Protein AF-0000000086682970 (afdb_homodimer)

Foldseek 3Di:
DPLLADEDEFEAAAQVLQQCQCVVQPVWAWDDDDPPAWTWIDDVRYIYIYGHCNYPQQDADPVGHGDAGADDDEEEDEDADVVVSVVVCVVVVWAWPDDWDADPQFIKTWTARPRHHIYMYTYGPPD/DPLLADEDEFEAAAQVLQQCQCVVQPVWAWDDDDPPAWTWIDDVRYIYIYGHCNYPQQDADPVGHGDAGADDDEEEDEDADPVVSVVVCVVVVWAWPDDWDADPQFIKTWTARPRHHIYMYTYGPPD

Sequence (254 aa):
MTDNTVHVRYLVDDVQAAIDFYTTHLGFTTNTAFPPAFADVLRGNLRLLLSGPTSSAGRPMPDGRAPHPGGWNRIHLLVDDIDAEVTRLRDKGVVFRSDVVTGPGGRQIVLDDPAGNPVELFQPAGAMTDNTVHVRYLVDDVQAAIDFYTTHLGFTTNTAFPPAFADVLRGNLRLLLSGPTSSAGRPMPDGRAPHPGGWNRIHLLVDDIDAEVTRLRDKGVVFRSDVVTGPGGRQIVLDDPAGNPVELFQPAGA

Nearest PDB structures (foldseek):
  3r4q-assembly2_D  TM=7.681E-01  e=3.459E-10  Agrobacterium fabrum str. C58
  3r4q-assembly3_E-2  TM=8.028E-01  e=2.246E-09  Agrobacterium fabrum str. C58
  5umw-assembly2_B  TM=7.566E-01  e=1.215E-07  Streptomyces sp. CB03234
  7wsz-assembly1_A  TM=6.696E-01  e=4.248E-06  Homo sapiens
  1bh5-assembly1_B  TM=6.679E-01  e=4.248E-06  Homo sapiens

Secondary structure (DSSP, 8-state):
----PEEEEEE-S-HHHHHHHHHHHS--EEEEEETTTEEEEEETTEEEEEE-TTSGGGSPPTTS----S--S-EEEEE-S-HHHHHHHHHHTT--BSS--EEETTEEEEEEE-TTS-EEEEEEETT-/-----EEEEEE-S-HHHHHHHHHHHS--EEEEEETTTEEEEEETTEEEEEE-TTSGGGSPPTTS----S--S-EEEEE-S-HHHHHHHHHHTT--BSS--EEETTEEEEEEE-TTS-EEEEEEETT-

Structure (mmCIF, N/CA/C/O backbone):
data_AF-0000000086682970-model_v1
#
loop_
_entity.id
_entity.type
_entity.pdbx_description
1 polymer Glyoxalase
#
loop_
_atom_site.group_PDB
_atom_site.id
_atom_site.type_symbol
_atom_site.label_atom_id
_atom_site.label_alt_id
_atom_site.label_comp_id
_atom_site.label_asym_id
_atom_site.label_entity_id
_atom_site.label_seq_id
_atom_site.pdbx_PDB_ins_code
_atom_site.Cartn_x
_atom_site.Cartn_y
_atom_site.Cartn_z
_atom_site.occupancy
_atom_site.B_iso_or_equiv
_atom_site.auth_seq_id
_atom_site.auth_comp_id
_atom_site.auth_asym_id
_atom_site.auth_atom_id
_atom_site.pdbx_PDB_model_num
ATOM 1 N N . MET A 1 1 ? 11.148 -17.438 14.039 1 36.12 1 MET A N 1
ATOM 2 C CA . MET A 1 1 ? 10.953 -16.062 14.508 1 36.12 1 MET A CA 1
ATOM 3 C C . MET A 1 1 ? 9.852 -15.367 13.719 1 36.12 1 MET A C 1
ATOM 5 O O . MET A 1 1 ? 9.945 -15.25 12.492 1 36.12 1 MET A O 1
ATOM 9 N N . THR A 1 2 ? 8.602 -15.484 14.086 1 48.62 2 THR A N 1
ATOM 10 C CA . THR A 1 2 ? 7.422 -15.234 13.266 1 48.62 2 THR A CA 1
ATOM 11 C C . THR A 1 2 ? 7.43 -13.812 12.719 1 48.62 2 THR A C 1
ATOM 13 O O . THR A 1 2 ? 7.367 -12.844 13.484 1 48.62 2 THR A O 1
ATOM 16 N N . ASP A 1 3 ? 8.227 -13.516 11.812 1 63.28 3 ASP A N 1
ATOM 17 C CA . ASP A 1 3 ? 8.398 -12.211 11.188 1 63.28 3 ASP A CA 1
ATOM 18 C C . ASP A 1 3 ? 7.051 -11.516 10.984 1 63.28 3 ASP A C 1
ATOM 20 O O . ASP A 1 3 ? 6.223 -11.977 10.195 1 63.28 3 ASP A O 1
ATOM 24 N N . ASN A 1 4 ? 6.719 -10.648 11.969 1 85.5 4 ASN A N 1
ATOM 25 C CA . ASN A 1 4 ? 5.5 -9.875 12.156 1 85.5 4 ASN A CA 1
ATOM 26 C C . ASN A 1 4 ? 5.508 -8.602 11.312 1 85.5 4 ASN A C 1
ATOM 28 O O . ASN A 1 4 ? 4.629 -7.75 11.461 1 85.5 4 ASN A O 1
ATOM 32 N N . THR A 1 5 ? 6.484 -8.57 10.461 1 94.5 5 THR A N 1
ATOM 33 C CA . THR A 1 5 ? 6.652 -7.324 9.711 1 94.5 5 THR A CA 1
ATOM 34 C C . THR A 1 5 ? 5.793 -7.336 8.453 1 94.5 5 THR A C 1
ATOM 36 O O . THR A 1 5 ? 5.676 -8.367 7.781 1 94.5 5 THR A O 1
ATOM 39 N N . VAL A 1 6 ? 5.152 -6.234 8.195 1 97.62 6 VAL A N 1
ATOM 40 C CA . VAL A 1 6 ? 4.402 -6.039 6.961 1 97.62 6 VAL A CA 1
ATOM 41 C C . VAL A 1 6 ? 5.211 -5.172 6 1 97.62 6 VAL A C 1
ATOM 43 O O . VAL A 1 6 ? 5.672 -4.09 6.367 1 97.62 6 VAL A O 1
ATOM 46 N N . HIS A 1 7 ? 5.391 -5.652 4.781 1 97.69 7 HIS A N 1
ATOM 47 C CA . HIS A 1 7 ? 6.141 -4.918 3.77 1 97.69 7 HIS A CA 1
ATOM 48 C C . HIS A 1 7 ? 5.207 -4.273 2.75 1 97.69 7 HIS A C 1
ATOM 50 O O . HIS A 1 7 ? 4.254 -4.906 2.291 1 97.69 7 HIS A O 1
ATOM 56 N N . VAL A 1 8 ? 5.441 -3.043 2.482 1 98.81 8 VAL A N 1
ATOM 57 C CA . VAL A 1 8 ? 4.781 -2.309 1.409 1 98.81 8 VAL A CA 1
ATOM 58 C C . VAL A 1 8 ? 5.828 -1.63 0.527 1 98.81 8 VAL A C 1
ATOM 60 O O . VAL A 1 8 ? 6.758 -1 1.031 1 98.81 8 VAL A O 1
ATOM 63 N N . ARG A 1 9 ? 5.707 -1.779 -0.75 1 98.5 9 ARG A N 1
ATOM 64 C CA . ARG A 1 9 ? 6.652 -1.138 -1.658 1 98.5 9 ARG A CA 1
ATOM 65 C C . ARG A 1 9 ? 6.031 0.093 -2.312 1 98.5 9 ARG A C 1
ATOM 67 O O . ARG A 1 9 ? 4.941 0.018 -2.881 1 98.5 9 ARG A O 1
ATOM 74 N N . TYR A 1 10 ? 6.66 1.214 -2.172 1 98.88 10 TYR A N 1
ATOM 75 C CA . TYR A 1 10 ? 6.391 2.441 -2.912 1 98.88 10 TYR A CA 1
ATOM 76 C C . TYR A 1 10 ? 7.473 2.701 -3.951 1 98.88 10 TYR A C 1
ATOM 78 O O . TYR A 1 10 ? 8.664 2.693 -3.631 1 98.88 10 TYR A O 1
ATOM 86 N N . LEU A 1 11 ? 7.051 2.877 -5.199 1 98.56 11 LEU A N 1
ATOM 87 C CA . LEU A 1 11 ? 7.969 3.438 -6.184 1 98.56 11 LEU A CA 1
ATOM 88 C C . LEU A 1 11 ? 8.219 4.918 -5.914 1 98.56 11 LEU A C 1
ATOM 90 O O . LEU A 1 11 ? 7.285 5.66 -5.59 1 98.56 11 LEU A O 1
ATOM 94 N N . VAL A 1 12 ? 9.438 5.289 -6.023 1 98.75 12 VAL A N 1
ATOM 95 C CA . VAL A 1 12 ? 9.773 6.691 -5.793 1 98.75 12 VAL A CA 1
ATOM 96 C C . VAL A 1 12 ? 10.703 7.184 -6.895 1 98.75 12 VAL A C 1
ATOM 98 O O . VAL A 1 12 ? 11.383 6.383 -7.547 1 98.75 12 VAL A O 1
ATOM 101 N N . ASP A 1 13 ? 10.773 8.531 -7.098 1 98.44 13 ASP A N 1
ATOM 102 C CA . ASP A 1 13 ? 11.648 9.133 -8.102 1 98.44 13 ASP A CA 1
ATOM 103 C C . ASP A 1 13 ? 13.07 9.305 -7.559 1 98.44 13 ASP A C 1
ATOM 105 O O . ASP A 1 13 ? 14.039 9.156 -8.297 1 98.44 13 ASP A O 1
ATOM 109 N N . ASP A 1 14 ? 13.156 9.695 -6.32 1 98.69 14 ASP A N 1
ATOM 110 C CA . ASP A 1 14 ? 14.391 9.992 -5.609 1 98.69 14 ASP A CA 1
ATOM 111 C C . ASP A 1 14 ? 14.398 9.359 -4.223 1 98.69 14 ASP A C 1
ATOM 113 O O . ASP A 1 14 ? 13.719 9.836 -3.312 1 98.69 14 ASP A O 1
ATOM 117 N N . VAL A 1 15 ? 15.242 8.312 -4.035 1 98.75 15 VAL A N 1
ATOM 118 C CA . VAL A 1 15 ? 15.219 7.484 -2.834 1 98.75 15 VAL A CA 1
ATOM 119 C C . VAL A 1 15 ? 15.633 8.32 -1.624 1 98.75 15 VAL A C 1
ATOM 121 O O . VAL A 1 15 ? 15.008 8.242 -0.563 1 98.75 15 VAL A O 1
ATOM 124 N N . GLN A 1 16 ? 16.641 9.125 -1.827 1 98.88 16 GLN A N 1
ATOM 125 C CA . GLN A 1 16 ? 17.078 9.93 -0.696 1 98.88 16 GLN A CA 1
ATOM 126 C C . GLN A 1 16 ? 16 10.93 -0.275 1 98.88 16 GLN A C 1
ATOM 128 O O . GLN A 1 16 ? 15.773 11.141 0.918 1 98.88 16 GLN A O 1
ATOM 133 N N . ALA A 1 17 ? 15.352 11.578 -1.23 1 98.81 17 ALA A N 1
ATOM 134 C CA . ALA A 1 17 ? 14.258 12.5 -0.912 1 98.81 17 ALA A CA 1
ATOM 135 C C . ALA A 1 17 ? 13.148 11.781 -0.144 1 98.81 17 ALA A C 1
ATOM 137 O O . ALA A 1 17 ? 12.555 12.352 0.771 1 98.81 17 ALA A O 1
ATOM 138 N N . ALA A 1 18 ? 12.898 10.555 -0.525 1 98.88 18 ALA A N 1
ATOM 139 C CA . ALA A 1 18 ? 11.883 9.773 0.168 1 98.88 18 ALA A CA 1
ATOM 140 C C . ALA A 1 18 ? 12.312 9.453 1.598 1 98.88 18 ALA A C 1
ATOM 142 O O . ALA A 1 18 ? 11.531 9.625 2.537 1 98.88 18 ALA A O 1
ATOM 143 N N . ILE A 1 19 ? 13.531 8.984 1.739 1 98.94 19 ILE A N 1
ATOM 144 C CA . ILE A 1 19 ? 14.047 8.719 3.076 1 98.94 19 ILE A CA 1
ATOM 145 C C . ILE A 1 19 ? 13.852 9.953 3.961 1 98.94 19 ILE A C 1
ATOM 147 O O . ILE A 1 19 ? 13.289 9.852 5.055 1 98.94 19 ILE A O 1
ATOM 151 N N . ASP A 1 20 ? 14.281 11.086 3.475 1 98.88 20 ASP A N 1
ATOM 152 C CA . ASP A 1 20 ? 14.211 12.328 4.238 1 98.88 20 ASP A CA 1
ATOM 153 C C . ASP A 1 20 ? 12.766 12.664 4.613 1 98.88 20 ASP A C 1
ATOM 155 O O . ASP A 1 20 ? 12.492 13.039 5.754 1 98.88 20 ASP A O 1
ATOM 159 N N . PHE A 1 21 ? 11.898 12.516 3.723 1 98.88 21 PHE A N 1
ATOM 160 C CA . PHE A 1 21 ? 10.492 12.844 3.941 1 98.88 21 PHE A CA 1
ATOM 161 C C . PHE A 1 21 ? 9.898 11.977 5.047 1 98.88 21 PHE A C 1
ATOM 163 O O . PHE A 1 21 ? 9.32 12.492 6.004 1 98.88 21 PHE A O 1
ATOM 170 N N . TYR A 1 22 ? 10.055 10.695 4.953 1 98.88 22 TYR A N 1
ATOM 171 C CA . TYR A 1 22 ? 9.391 9.766 5.863 1 98.88 22 TYR A CA 1
ATOM 172 C C . TYR A 1 22 ? 10.008 9.836 7.258 1 98.88 22 TYR A C 1
ATOM 174 O O . TYR A 1 22 ? 9.312 9.688 8.258 1 98.88 22 TYR A O 1
ATOM 182 N N . THR A 1 23 ? 11.328 10.062 7.309 1 98.81 23 THR A N 1
ATOM 183 C CA . THR A 1 23 ? 11.984 10.078 8.609 1 98.81 23 THR A CA 1
ATOM 184 C C . THR A 1 23 ? 11.805 11.438 9.289 1 98.81 23 THR A C 1
ATOM 186 O O . THR A 1 23 ? 11.734 11.516 10.516 1 98.81 23 THR A O 1
ATOM 189 N N . THR A 1 24 ? 11.688 12.492 8.516 1 98.62 24 THR A N 1
ATOM 190 C CA . THR A 1 24 ? 11.539 13.82 9.094 1 98.62 24 THR A CA 1
ATOM 191 C C . THR A 1 24 ? 10.086 14.086 9.492 1 98.62 24 THR A C 1
ATOM 193 O O . THR A 1 24 ? 9.82 14.688 10.539 1 98.62 24 THR A O 1
ATOM 196 N N . HIS A 1 25 ? 9.164 13.617 8.68 1 98.56 25 HIS A N 1
ATOM 197 C CA . HIS A 1 25 ? 7.816 14.156 8.82 1 98.56 25 HIS A CA 1
ATOM 198 C C . HIS A 1 25 ? 6.855 13.109 9.375 1 98.56 25 HIS A C 1
ATOM 200 O O . HIS A 1 25 ? 5.809 13.445 9.93 1 98.56 25 HIS A O 1
ATOM 206 N N . LEU A 1 26 ? 7.211 11.812 9.195 1 98.44 26 LEU A N 1
ATOM 207 C CA . LEU A 1 26 ? 6.133 10.844 9.406 1 98.44 26 LEU A CA 1
ATOM 208 C C . LEU A 1 26 ? 6.543 9.789 10.43 1 98.44 26 LEU A C 1
ATOM 210 O O . LEU A 1 26 ? 5.898 8.742 10.539 1 98.44 26 LEU A O 1
ATOM 214 N N . GLY A 1 27 ? 7.645 9.953 11.102 1 97.81 27 GLY A N 1
ATOM 215 C CA . GLY A 1 27 ? 7.996 9.141 12.266 1 97.81 27 GLY A CA 1
ATOM 216 C C . GLY A 1 27 ? 8.656 7.832 11.891 1 97.81 27 GLY A C 1
ATOM 217 O O . GLY A 1 27 ? 8.727 6.91 12.711 1 97.81 27 GLY A O 1
ATOM 218 N N . PHE A 1 28 ? 9.062 7.727 10.68 1 98.56 28 PHE A N 1
ATOM 219 C CA . PHE A 1 28 ? 9.789 6.527 10.273 1 98.56 28 PHE A CA 1
ATOM 220 C C . PHE A 1 28 ? 11.258 6.629 10.672 1 98.56 28 PHE A C 1
ATOM 222 O O . PHE A 1 28 ? 11.773 7.727 10.906 1 98.56 28 PHE A O 1
ATOM 229 N N . THR A 1 29 ? 11.891 5.441 10.758 1 98.75 29 THR A N 1
ATOM 230 C CA . THR A 1 29 ? 13.336 5.348 10.906 1 98.75 29 THR A CA 1
ATOM 231 C C . THR A 1 29 ? 13.953 4.562 9.75 1 98.75 29 THR A C 1
ATOM 233 O O . THR A 1 29 ? 13.344 3.615 9.242 1 98.75 29 THR A O 1
ATOM 236 N N . THR A 1 30 ? 15.172 4.965 9.359 1 98.75 30 THR A N 1
ATOM 237 C CA . THR A 1 30 ? 15.836 4.254 8.273 1 98.75 30 THR A CA 1
ATOM 238 C C . THR A 1 30 ? 16.297 2.875 8.742 1 98.75 30 THR A C 1
ATOM 240 O O . THR A 1 30 ? 16.891 2.744 9.812 1 98.75 30 THR A O 1
ATOM 243 N N . ASN A 1 31 ? 16.016 1.849 8.008 1 98.44 31 ASN A N 1
ATOM 244 C CA . ASN A 1 31 ? 16.531 0.505 8.258 1 98.44 31 ASN A CA 1
ATOM 245 C C . ASN A 1 31 ? 17.75 0.196 7.387 1 98.44 31 ASN A C 1
ATOM 247 O O . ASN A 1 31 ? 18.828 -0.065 7.906 1 98.44 31 ASN A O 1
ATOM 251 N N . THR A 1 32 ? 17.641 0.246 6.027 1 97.44 32 THR A N 1
ATOM 252 C CA . THR A 1 32 ? 18.734 0.169 5.07 1 97.44 32 THR A CA 1
ATOM 253 C C . THR A 1 32 ? 18.609 1.254 4.008 1 97.44 32 THR A C 1
ATOM 255 O O . THR A 1 32 ? 17.5 1.712 3.713 1 97.44 32 THR A O 1
ATOM 258 N N . ALA A 1 33 ? 19.766 1.671 3.463 1 98.19 33 ALA A N 1
ATOM 259 C CA . ALA A 1 33 ? 19.766 2.68 2.406 1 98.19 33 ALA A CA 1
ATOM 260 C C . ALA A 1 33 ? 20.812 2.369 1.351 1 98.19 33 ALA A C 1
ATOM 262 O O . ALA A 1 33 ? 22 2.246 1.669 1 98.19 33 ALA A O 1
ATOM 263 N N . PHE A 1 34 ? 20.344 2.211 0.171 1 96.12 34 PHE A N 1
ATOM 264 C CA . PHE A 1 34 ? 21.203 1.989 -0.987 1 96.12 34 PHE A CA 1
ATOM 265 C C . PHE A 1 34 ? 20.797 2.891 -2.145 1 96.12 34 PHE A C 1
ATOM 267 O O . PHE A 1 34 ? 20.484 2.408 -3.238 1 96.12 34 PHE A O 1
ATOM 274 N N . PRO A 1 35 ? 20.812 4.191 -1.962 1 96.06 35 PRO A N 1
ATOM 275 C CA . PRO A 1 35 ? 20.484 5.074 -3.084 1 96.06 35 PRO A CA 1
ATOM 276 C C . PRO A 1 35 ? 21.469 4.945 -4.242 1 96.06 35 PRO A C 1
ATOM 278 O O . PRO A 1 35 ? 22.656 4.656 -4.023 1 96.06 35 PRO A O 1
ATOM 281 N N . PRO A 1 36 ? 21.062 5.191 -5.438 1 96.94 36 PRO A N 1
ATOM 282 C CA . PRO A 1 36 ? 19.719 5.68 -5.742 1 96.94 36 PRO A CA 1
ATOM 283 C C . PRO A 1 36 ? 18.703 4.555 -5.91 1 96.94 36 PRO A C 1
ATOM 285 O O . PRO A 1 36 ? 17.531 4.809 -6.199 1 96.94 36 PRO A O 1
ATOM 288 N N . ALA A 1 37 ? 19.078 3.352 -5.668 1 95.94 37 ALA A N 1
ATOM 289 C CA . ALA A 1 37 ? 18.266 2.227 -6.102 1 95.94 37 ALA A CA 1
ATOM 290 C C . ALA A 1 37 ? 17.172 1.916 -5.078 1 95.94 37 ALA A C 1
ATOM 292 O O . ALA A 1 37 ? 16.031 1.641 -5.445 1 95.94 37 ALA A O 1
ATOM 293 N N . PHE A 1 38 ? 17.578 1.989 -3.838 1 97 38 PHE A N 1
ATOM 294 C CA . PHE A 1 38 ? 16.641 1.382 -2.895 1 97 38 PHE A CA 1
ATOM 295 C C . PHE A 1 38 ? 16.938 1.851 -1.473 1 97 38 PHE A C 1
ATOM 297 O O . PHE A 1 38 ? 18.094 2.08 -1.111 1 97 38 PHE A O 1
ATOM 304 N N . ALA A 1 39 ? 15.93 1.932 -0.622 1 98.5 39 ALA A N 1
ATOM 305 C CA . ALA A 1 39 ? 16 2.006 0.835 1 98.5 39 ALA A CA 1
ATOM 306 C C . ALA A 1 39 ? 14.734 1.429 1.473 1 98.5 39 ALA A C 1
ATOM 308 O O . ALA A 1 39 ? 13.742 1.177 0.785 1 98.5 39 ALA A O 1
ATOM 309 N N . ASP A 1 40 ? 14.82 1.146 2.732 1 98.38 40 ASP A N 1
ATOM 310 C CA . ASP A 1 40 ? 13.594 0.867 3.467 1 98.38 40 ASP A CA 1
ATOM 311 C C . ASP A 1 40 ? 13.594 1.562 4.824 1 98.38 40 ASP A C 1
ATOM 313 O O . ASP A 1 40 ? 14.656 1.781 5.414 1 98.38 40 ASP A O 1
ATOM 317 N N . VAL A 1 41 ? 12.406 1.945 5.211 1 98.81 41 VAL A N 1
ATOM 318 C CA . VAL A 1 41 ? 12.195 2.641 6.477 1 98.81 41 VAL A CA 1
ATOM 319 C C . VAL A 1 41 ? 11.141 1.911 7.301 1 98.81 41 VAL A C 1
ATOM 321 O O . VAL A 1 41 ? 10.305 1.191 6.75 1 98.81 41 VAL A O 1
ATOM 324 N N . LEU A 1 42 ? 11.219 2.131 8.586 1 98.19 42 LEU A N 1
ATOM 325 C CA . LEU A 1 42 ? 10.367 1.374 9.508 1 98.19 42 LEU A CA 1
ATOM 326 C C . LEU A 1 42 ? 9.523 2.309 10.359 1 98.19 42 LEU A C 1
ATOM 328 O O . LEU A 1 42 ? 9.992 3.361 10.797 1 98.19 42 LEU A O 1
ATOM 332 N N . ARG A 1 43 ? 8.32 1.989 10.617 1 97.44 43 ARG A N 1
ATOM 333 C CA . ARG A 1 43 ? 7.41 2.564 11.609 1 97.44 43 ARG A CA 1
ATOM 334 C C . ARG A 1 43 ? 6.496 1.495 12.195 1 97.44 43 ARG A C 1
ATOM 336 O O . ARG A 1 43 ? 5.547 1.052 11.547 1 97.44 43 ARG A O 1
ATOM 343 N N . GLY A 1 44 ? 6.777 1.088 13.508 1 95.06 44 GLY A N 1
ATOM 344 C CA . GLY A 1 44 ? 6.113 -0.088 14.047 1 95.06 44 GLY A CA 1
ATOM 345 C C . GLY A 1 44 ? 6.383 -1.346 13.242 1 95.06 44 GLY A C 1
ATOM 346 O O . GLY A 1 44 ? 7.535 -1.677 12.961 1 95.06 44 GLY A O 1
ATOM 347 N N . ASN A 1 45 ? 5.32 -2.051 12.867 1 96.75 45 ASN A N 1
ATOM 348 C CA . ASN A 1 45 ? 5.457 -3.287 12.102 1 96.75 45 ASN A CA 1
ATOM 349 C C . ASN A 1 45 ? 5.492 -3.018 10.602 1 96.75 45 ASN A C 1
ATOM 351 O O . ASN A 1 45 ? 5.594 -3.947 9.805 1 96.75 45 ASN A O 1
ATOM 355 N N . LEU A 1 46 ? 5.375 -1.795 10.211 1 97.75 46 LEU A N 1
ATOM 356 C CA . LEU A 1 46 ? 5.41 -1.452 8.789 1 97.75 46 LEU A CA 1
ATOM 357 C C . LEU A 1 46 ? 6.844 -1.236 8.32 1 97.75 46 LEU A C 1
ATOM 359 O O . LEU A 1 46 ? 7.555 -0.375 8.844 1 97.75 46 LEU A O 1
ATOM 363 N N . ARG A 1 47 ? 7.266 -2.014 7.398 1 98.31 47 ARG A N 1
ATOM 364 C CA . ARG A 1 47 ? 8.469 -1.784 6.609 1 98.31 47 ARG A CA 1
ATOM 365 C C . ARG A 1 47 ? 8.125 -1.264 5.219 1 98.31 47 ARG A C 1
ATOM 367 O O . ARG A 1 47 ? 7.609 -2.008 4.383 1 98.31 47 ARG A O 1
ATOM 374 N N . LEU A 1 48 ? 8.391 -0.008 5.047 1 98.81 48 LEU A N 1
ATOM 375 C CA . LEU A 1 48 ? 8.125 0.625 3.758 1 98.81 48 LEU A CA 1
ATOM 376 C C . LEU A 1 48 ? 9.352 0.54 2.854 1 98.81 48 LEU A C 1
ATOM 378 O O . LEU A 1 48 ? 10.414 1.081 3.18 1 98.81 48 LEU A O 1
ATOM 382 N N . LEU A 1 49 ? 9.203 -0.184 1.785 1 98.38 49 LEU A N 1
ATOM 383 C CA . LEU A 1 49 ? 10.258 -0.336 0.789 1 98.38 49 LEU A CA 1
ATOM 384 C C . LEU A 1 49 ? 10.211 0.797 -0.229 1 98.38 49 LEU A C 1
ATOM 386 O O . LEU A 1 49 ? 9.227 0.947 -0.954 1 98.38 49 LEU A O 1
ATOM 390 N N . LEU A 1 50 ? 11.203 1.59 -0.233 1 98.75 50 LEU A N 1
ATOM 391 C CA . LEU A 1 50 ? 11.344 2.721 -1.144 1 98.75 50 LEU A CA 1
ATOM 392 C C . LEU A 1 50 ? 12.195 2.348 -2.35 1 98.75 50 LEU A C 1
ATOM 394 O O . LEU A 1 50 ? 13.422 2.273 -2.248 1 98.75 50 LEU A O 1
ATOM 398 N N . SER A 1 51 ? 11.547 2.168 -3.475 1 97.56 51 SER A N 1
ATOM 399 C CA . SER A 1 51 ? 12.227 1.642 -4.656 1 97.56 51 SER A CA 1
ATOM 400 C C . SER A 1 51 ? 12.398 2.721 -5.719 1 97.56 51 SER A C 1
ATOM 402 O O . SER A 1 51 ? 11.414 3.26 -6.23 1 97.56 51 SER A O 1
ATOM 404 N N . GLY A 1 52 ? 13.586 2.977 -6.035 1 97.56 52 GLY A N 1
ATOM 405 C CA . GLY A 1 52 ? 13.891 3.932 -7.09 1 97.56 52 GLY A CA 1
ATOM 406 C C . GLY A 1 52 ? 13.844 3.32 -8.477 1 97.56 52 GLY A C 1
ATOM 407 O O . GLY A 1 52 ? 13.578 2.127 -8.633 1 97.56 52 GLY A O 1
ATOM 408 N N . PRO A 1 53 ? 14.086 4.211 -9.508 1 95.56 53 PRO A N 1
ATOM 409 C CA . PRO A 1 53 ? 13.953 3.748 -10.891 1 95.56 53 PRO A CA 1
ATOM 410 C C . PRO A 1 53 ? 14.961 2.654 -11.242 1 95.56 53 PRO A C 1
ATOM 412 O O . PRO A 1 53 ? 14.75 1.899 -12.195 1 95.56 53 PRO A O 1
ATOM 415 N N . THR A 1 54 ? 16.078 2.562 -10.516 1 92.75 54 THR A N 1
ATOM 416 C CA . THR A 1 54 ? 17.109 1.595 -10.867 1 92.75 54 THR A CA 1
ATOM 417 C C . THR A 1 54 ? 16.984 0.334 -10.016 1 92.75 54 THR A C 1
ATOM 419 O O . THR A 1 54 ? 17.844 -0.549 -10.07 1 92.75 54 THR A O 1
ATOM 422 N N . SER A 1 55 ? 15.969 0.27 -9.227 1 93.06 55 SER A N 1
ATOM 423 C CA . SER A 1 55 ? 15.703 -0.941 -8.453 1 93.06 55 SER A CA 1
ATOM 424 C C . SER A 1 55 ? 15.086 -2.025 -9.328 1 93.06 55 SER A C 1
ATOM 426 O O . SER A 1 55 ? 14.656 -1.756 -10.461 1 93.06 55 SER A O 1
ATOM 428 N N . SER A 1 56 ? 15.039 -3.223 -8.781 1 90.12 56 SER A N 1
ATOM 429 C CA . SER A 1 56 ? 14.383 -4.32 -9.484 1 90.12 56 SER A CA 1
ATOM 430 C C . SER A 1 56 ? 12.898 -4.035 -9.695 1 90.12 56 SER A C 1
ATOM 432 O O . SER A 1 56 ? 12.328 -4.395 -10.727 1 90.12 56 SER A O 1
ATOM 434 N N . ALA A 1 57 ? 12.258 -3.326 -8.82 1 92.25 57 ALA A N 1
ATOM 435 C CA . ALA A 1 57 ? 10.828 -3.023 -8.906 1 92.25 57 ALA A CA 1
ATOM 436 C C . ALA A 1 57 ? 10.562 -1.913 -9.914 1 92.25 57 ALA A C 1
ATOM 438 O O . ALA A 1 57 ? 9.422 -1.712 -10.336 1 92.25 57 ALA A O 1
ATOM 439 N N . GLY A 1 58 ? 11.57 -1.183 -10.227 1 92 58 GLY A N 1
ATOM 440 C CA . GLY A 1 58 ? 11.43 -0.066 -11.148 1 92 58 GLY A CA 1
ATOM 441 C C . GLY A 1 58 ? 11.695 -0.448 -12.594 1 92 58 GLY A C 1
ATOM 442 O O . GLY A 1 58 ? 11.578 0.387 -13.492 1 92 58 GLY A O 1
ATOM 443 N N . ARG A 1 59 ? 12.023 -1.69 -12.766 1 88.69 59 ARG A N 1
ATOM 444 C CA . ARG A 1 59 ? 12.336 -2.145 -14.117 1 88.69 59 ARG A CA 1
ATOM 445 C C . ARG A 1 59 ? 11.094 -2.156 -14.992 1 88.69 59 ARG A C 1
ATOM 447 O O . ARG A 1 59 ? 10.016 -2.568 -14.547 1 88.69 59 ARG A O 1
ATOM 454 N N . PRO A 1 60 ? 11.289 -1.704 -16.234 1 91.31 60 PRO A N 1
ATOM 455 C CA . PRO A 1 60 ? 10.141 -1.737 -17.141 1 91.31 60 PRO A CA 1
ATOM 456 C C . PRO A 1 60 ? 9.617 -3.152 -17.391 1 91.31 60 PRO A C 1
ATOM 458 O O . PRO A 1 60 ? 10.398 -4.109 -17.391 1 91.31 60 PRO A O 1
ATOM 461 N N . MET A 1 61 ? 8.359 -3.207 -17.625 1 89.69 61 MET A N 1
ATOM 462 C CA . MET A 1 61 ? 7.73 -4.48 -17.984 1 89.69 61 MET A CA 1
ATOM 463 C C . MET A 1 61 ? 8.078 -4.883 -19.406 1 89.69 61 MET A C 1
ATOM 465 O O . MET A 1 61 ? 8.461 -4.039 -20.219 1 89.69 61 MET A O 1
ATOM 469 N N . PRO A 1 62 ? 7.938 -6.223 -19.672 1 86.56 62 PRO A N 1
ATOM 470 C CA . PRO A 1 62 ? 8.219 -6.691 -21.031 1 86.56 62 PRO A CA 1
ATOM 471 C C . PRO A 1 62 ? 7.355 -5.996 -22.078 1 86.56 62 PRO A C 1
ATOM 473 O O . PRO A 1 62 ? 7.785 -5.836 -23.219 1 86.56 62 PRO A O 1
ATOM 476 N N . ASP A 1 63 ? 6.242 -5.543 -21.703 1 89.81 63 ASP A N 1
ATOM 477 C CA . ASP A 1 63 ? 5.324 -4.938 -22.656 1 89.81 63 ASP A CA 1
ATOM 478 C C . ASP A 1 63 ? 5.586 -3.439 -22.797 1 89.81 63 ASP A C 1
ATOM 480 O O . ASP A 1 63 ? 4.832 -2.73 -23.469 1 89.81 63 ASP A O 1
ATOM 484 N N . GLY A 1 64 ? 6.531 -2.936 -22.156 1 91.12 64 GLY A N 1
ATOM 485 C CA . GLY A 1 64 ? 6.949 -1.552 -22.328 1 91.12 64 GLY A CA 1
ATOM 486 C C . GLY A 1 64 ? 6.449 -0.646 -21.219 1 91.12 64 GLY A C 1
ATOM 487 O O . GLY A 1 64 ? 6.922 0.484 -21.062 1 91.12 64 GLY A O 1
ATOM 488 N N . ARG A 1 65 ? 5.492 -1.114 -20.422 1 92.69 65 ARG A N 1
ATOM 489 C CA . ARG A 1 65 ? 5.039 -0.307 -19.297 1 92.69 65 ARG A CA 1
ATOM 490 C C . ARG A 1 65 ? 6.145 -0.161 -18.25 1 92.69 65 ARG A C 1
ATOM 492 O O . ARG A 1 65 ? 6.895 -1.105 -18 1 92.69 65 ARG A O 1
ATOM 499 N N . ALA A 1 66 ? 6.211 1.104 -17.734 1 94 66 ALA A N 1
ATOM 500 C CA . ALA A 1 66 ? 7.219 1.352 -16.703 1 94 66 ALA A CA 1
ATOM 501 C C . ALA A 1 66 ? 6.566 1.686 -15.367 1 94 66 ALA A C 1
ATOM 503 O O . ALA A 1 66 ? 5.715 2.572 -15.289 1 94 66 ALA A O 1
ATOM 504 N N . PRO A 1 67 ? 6.977 0.967 -14.383 1 96.62 67 PRO A N 1
ATOM 505 C CA . PRO A 1 67 ? 6.484 1.336 -13.055 1 96.62 67 PRO A CA 1
ATOM 506 C C . PRO A 1 67 ? 6.746 2.801 -12.719 1 96.62 67 PRO A C 1
ATOM 508 O O . PRO A 1 67 ? 7.766 3.359 -13.125 1 96.62 67 PRO A O 1
ATOM 511 N N . HIS A 1 68 ? 5.809 3.389 -12.078 1 97.81 68 HIS A N 1
ATOM 512 C CA . HIS A 1 68 ? 5.938 4.781 -11.656 1 97.81 68 HIS A CA 1
ATOM 513 C C . HIS A 1 68 ? 5.203 5.035 -10.344 1 97.81 68 HIS A C 1
ATOM 515 O O . HIS A 1 68 ? 4.285 4.297 -9.992 1 97.81 68 HIS A O 1
ATOM 521 N N . PRO A 1 69 ? 5.645 6.09 -9.617 1 98.56 69 PRO A N 1
ATOM 522 C CA . PRO A 1 69 ? 5 6.383 -8.336 1 98.56 69 PRO A CA 1
ATOM 523 C C . PRO A 1 69 ? 3.602 6.969 -8.5 1 98.56 69 PRO A C 1
ATOM 525 O O . PRO A 1 69 ? 3.156 7.207 -9.625 1 98.56 69 PRO A O 1
ATOM 528 N N . GLY A 1 70 ? 2.916 7.156 -7.352 1 98.19 70 GLY A N 1
ATOM 529 C CA . GLY A 1 70 ? 1.608 7.793 -7.312 1 98.19 70 GLY A CA 1
ATOM 530 C C . GLY A 1 70 ? 0.473 6.805 -7.117 1 98.19 70 GLY A C 1
ATOM 531 O O . GLY A 1 70 ? 0.625 5.805 -6.41 1 98.19 70 GLY A O 1
ATOM 532 N N . GLY A 1 71 ? -0.758 7.246 -7.66 1 97.88 71 GLY A N 1
ATOM 533 C CA . GLY A 1 71 ? -1.956 6.43 -7.535 1 97.88 71 GLY A CA 1
ATOM 534 C C . GLY A 1 71 ? -2.795 6.785 -6.324 1 97.88 71 GLY A C 1
ATOM 535 O O . GLY A 1 71 ? -2.713 7.902 -5.809 1 97.88 71 GLY A O 1
ATOM 536 N N . TRP A 1 72 ? -3.672 5.832 -5.926 1 98.06 72 TRP A N 1
ATOM 537 C CA . TRP A 1 72 ? -4.652 6.145 -4.891 1 98.06 72 TRP A CA 1
ATOM 538 C C . TRP A 1 72 ? -4.566 5.148 -3.738 1 98.06 72 TRP A C 1
ATOM 540 O O . TRP A 1 72 ? -5.062 5.414 -2.643 1 98.06 72 TRP A O 1
ATOM 550 N N . ASN A 1 73 ? -3.996 3.902 -3.975 1 98.75 73 ASN A N 1
ATOM 551 C CA . ASN A 1 73 ? -3.746 2.971 -2.881 1 98.75 73 ASN A CA 1
ATOM 552 C C . ASN A 1 73 ? -2.705 3.514 -1.907 1 98.75 73 ASN A C 1
ATOM 554 O O . ASN A 1 73 ? -1.761 4.191 -2.314 1 98.75 73 ASN A O 1
ATOM 558 N N . ARG A 1 74 ? -2.871 3.146 -0.592 1 98.75 74 ARG A N 1
ATOM 559 C CA . ARG A 1 74 ? -2.031 3.918 0.319 1 98.75 74 ARG A CA 1
ATOM 560 C C . ARG A 1 74 ? -1.825 3.176 1.635 1 98.75 74 ARG A C 1
ATOM 562 O O . ARG A 1 74 ? -2.645 2.336 2.016 1 98.75 74 ARG A O 1
ATOM 569 N N . ILE A 1 75 ? -0.726 3.508 2.27 1 98.62 75 ILE A N 1
ATOM 570 C CA . ILE A 1 75 ? -0.533 3.115 3.66 1 98.62 75 ILE A CA 1
ATOM 571 C C . ILE A 1 75 ? -1.332 4.043 4.574 1 98.62 75 ILE A C 1
ATOM 573 O O . ILE A 1 75 ? -1.625 5.184 4.207 1 98.62 75 ILE A O 1
ATOM 577 N N . HIS A 1 76 ? -1.699 3.477 5.668 1 96.69 76 HIS A N 1
ATOM 578 C CA . HIS A 1 76 ? -2.492 4.152 6.688 1 96.69 76 HIS A CA 1
ATOM 579 C C . HIS A 1 76 ? -1.691 4.336 7.973 1 96.69 76 HIS A C 1
ATOM 581 O O . HIS A 1 76 ? -1.199 3.363 8.547 1 96.69 76 HIS A O 1
ATOM 587 N N . LEU A 1 77 ? -1.554 5.602 8.383 1 97.25 77 LEU A N 1
ATOM 588 C CA . LEU A 1 77 ? -0.854 5.898 9.633 1 97.25 77 LEU A CA 1
ATOM 589 C C . LEU A 1 77 ? -1.818 6.438 10.68 1 97.25 77 LEU A C 1
ATOM 591 O O . LEU A 1 77 ? -2.424 7.492 10.492 1 97.25 77 LEU A O 1
ATOM 595 N N . LEU A 1 78 ? -1.884 5.781 11.766 1 95.5 78 LEU A N 1
ATOM 596 C CA . LEU A 1 78 ? -2.74 6.219 12.867 1 95.5 78 LEU A CA 1
ATOM 597 C C . LEU A 1 78 ? -2.1 7.379 13.617 1 95.5 78 LEU A C 1
ATOM 599 O O . LEU A 1 78 ? -0.896 7.367 13.883 1 95.5 78 LEU A O 1
ATOM 603 N N . VAL A 1 79 ? -2.918 8.344 13.875 1 95.94 79 VAL A N 1
ATOM 604 C CA . VAL A 1 79 ? -2.457 9.477 14.664 1 95.94 79 VAL A CA 1
ATOM 605 C C . VAL A 1 79 ? -3.434 9.75 15.805 1 95.94 79 VAL A C 1
ATOM 607 O O . VAL A 1 79 ? -4.621 9.438 15.703 1 95.94 79 VAL A O 1
ATOM 610 N N . ASP A 1 80 ? -2.936 10.344 16.875 1 94.88 80 ASP A N 1
ATOM 611 C CA . ASP A 1 80 ? -3.764 10.633 18.047 1 94.88 80 ASP A CA 1
ATOM 612 C C . ASP A 1 80 ? -4.574 11.906 17.844 1 94.88 80 ASP A C 1
ATOM 614 O O . ASP A 1 80 ? -5.695 12.023 18.344 1 94.88 80 ASP A O 1
ATOM 618 N N . ASP A 1 81 ? -4.012 12.852 17.203 1 96.69 81 ASP A N 1
ATOM 619 C CA . ASP A 1 81 ? -4.605 14.156 16.953 1 96.69 81 ASP A CA 1
ATOM 620 C C . ASP A 1 81 ? -4.359 14.602 15.508 1 96.69 81 ASP A C 1
ATOM 622 O O . ASP A 1 81 ? -3.328 15.195 15.203 1 96.69 81 ASP A O 1
ATOM 626 N N . ILE A 1 82 ? -5.379 14.367 14.688 1 97.56 82 ILE A N 1
ATOM 627 C CA . ILE A 1 82 ? -5.203 14.555 13.25 1 97.56 82 ILE A CA 1
ATOM 628 C C . ILE A 1 82 ? -5.078 16.047 12.938 1 97.56 82 ILE A C 1
ATOM 630 O O . ILE A 1 82 ? -4.312 16.438 12.055 1 97.56 82 ILE A O 1
ATOM 634 N N . ASP A 1 83 ? -5.773 16.891 13.688 1 97.38 83 ASP A N 1
ATOM 635 C CA . ASP A 1 83 ? -5.688 18.328 13.438 1 97.38 83 ASP A CA 1
ATOM 636 C C . ASP A 1 83 ? -4.285 18.859 13.734 1 97.38 83 ASP A C 1
ATOM 638 O O . ASP A 1 83 ? -3.734 19.641 12.969 1 97.38 83 ASP A O 1
ATOM 642 N N . ALA A 1 84 ? -3.73 18.406 14.805 1 98.19 84 ALA A N 1
ATOM 643 C CA . ALA A 1 84 ? -2.379 18.828 15.164 1 98.19 84 ALA A CA 1
ATOM 644 C C . ALA A 1 84 ? -1.362 18.359 14.125 1 98.19 84 ALA A C 1
ATOM 646 O O . ALA A 1 84 ? -0.468 19.125 13.742 1 98.19 84 ALA A O 1
ATOM 647 N N . GLU A 1 85 ? -1.531 17.125 13.664 1 98.06 85 GLU A N 1
ATOM 648 C CA . GLU A 1 85 ? -0.586 16.594 12.695 1 98.06 85 GLU A CA 1
ATOM 649 C C . GLU A 1 85 ? -0.71 17.297 11.352 1 98.06 85 GLU A C 1
ATOM 651 O O . GLU A 1 85 ? 0.296 17.594 10.703 1 98.06 85 GLU A O 1
ATOM 656 N N . VAL A 1 86 ? -1.931 17.562 10.922 1 98.19 86 VAL A N 1
ATOM 657 C CA . VAL A 1 86 ? -2.164 18.266 9.656 1 98.19 86 VAL A CA 1
ATOM 658 C C . VAL A 1 86 ? -1.545 19.656 9.719 1 98.19 86 VAL A C 1
ATOM 660 O O . VAL A 1 86 ? -0.854 20.078 8.781 1 98.19 86 VAL A O 1
ATOM 663 N N . THR A 1 87 ? -1.781 20.344 10.836 1 98.25 87 THR A N 1
ATOM 664 C CA . THR A 1 87 ? -1.213 21.672 11 1 98.25 87 THR A CA 1
ATOM 665 C C . THR A 1 87 ? 0.311 21.625 10.93 1 98.25 87 THR A C 1
ATOM 667 O O . THR A 1 87 ? 0.928 22.391 10.195 1 98.25 87 THR A O 1
ATOM 670 N N . ARG A 1 88 ? 0.901 20.719 11.625 1 98.25 88 ARG A N 1
ATOM 671 C CA . ARG A 1 88 ? 2.352 20.578 11.656 1 98.25 88 ARG A CA 1
ATOM 672 C C . ARG A 1 88 ? 2.9 20.328 10.25 1 98.25 88 ARG A C 1
ATOM 674 O O . ARG A 1 88 ? 3.869 20.969 9.836 1 98.25 88 ARG A O 1
ATOM 681 N N . LEU A 1 89 ? 2.287 19.422 9.547 1 98.5 89 LEU A N 1
ATOM 682 C CA . LEU A 1 89 ? 2.775 19.016 8.242 1 98.5 89 LEU A CA 1
ATOM 683 C C . LEU A 1 89 ? 2.555 20.109 7.207 1 98.5 89 LEU A C 1
ATOM 685 O O . LEU A 1 89 ? 3.395 20.312 6.328 1 98.5 89 LEU A O 1
ATOM 689 N N . ARG A 1 90 ? 1.44 20.781 7.297 1 97.5 90 ARG A N 1
ATOM 690 C CA . ARG A 1 90 ? 1.213 21.922 6.402 1 97.5 90 ARG A CA 1
ATOM 691 C C . ARG A 1 90 ? 2.27 23 6.609 1 97.5 90 ARG A C 1
ATOM 693 O O . ARG A 1 90 ? 2.77 23.578 5.645 1 97.5 90 ARG A O 1
ATOM 700 N N . ASP A 1 91 ? 2.605 23.234 7.84 1 98 91 ASP A N 1
ATOM 701 C CA . ASP A 1 91 ? 3.615 24.234 8.18 1 98 91 ASP A CA 1
ATOM 702 C C . ASP A 1 91 ? 4.973 23.859 7.582 1 98 91 ASP A C 1
ATOM 704 O O . ASP A 1 91 ? 5.82 24.734 7.367 1 98 91 ASP A O 1
ATOM 708 N N . LYS A 1 92 ? 5.133 22.609 7.387 1 97.88 92 LYS A N 1
ATOM 709 C CA . LYS A 1 92 ? 6.395 22.109 6.84 1 97.88 92 LYS A CA 1
ATOM 710 C C . LYS A 1 92 ? 6.328 22 5.32 1 97.88 92 LYS A C 1
ATOM 712 O O . LYS A 1 92 ? 7.262 21.5 4.688 1 97.88 92 LYS A O 1
ATOM 717 N N . GLY A 1 93 ? 5.184 22.328 4.758 1 97.06 93 GLY A N 1
ATOM 718 C CA . GLY A 1 93 ? 5.066 22.375 3.309 1 97.06 93 GLY A CA 1
ATOM 719 C C . GLY A 1 93 ? 4.59 21.078 2.697 1 97.06 93 GLY A C 1
ATOM 720 O O . GLY A 1 93 ? 4.664 20.891 1.482 1 97.06 93 GLY A O 1
ATOM 721 N N . VAL A 1 94 ? 4.102 20.203 3.506 1 97.62 94 VAL A N 1
ATOM 722 C CA . VAL A 1 94 ? 3.576 18.938 2.988 1 97.62 94 VAL A CA 1
ATOM 723 C C . VAL A 1 94 ? 2.264 19.188 2.252 1 97.62 94 VAL A C 1
ATOM 725 O O . VAL A 1 94 ? 1.418 19.953 2.721 1 97.62 94 VAL A O 1
ATOM 728 N N . VAL A 1 95 ? 2.125 18.516 1.099 1 95 95 VAL A N 1
ATOM 729 C CA . VAL A 1 95 ? 0.968 18.703 0.228 1 95 95 VAL A CA 1
ATOM 730 C C . VAL A 1 95 ? -0.119 17.688 0.592 1 95 95 VAL A C 1
ATOM 732 O O . VAL A 1 95 ? 0.15 16.484 0.701 1 95 95 VAL A O 1
ATOM 735 N N . PHE A 1 96 ? -1.342 18.203 0.785 1 96.81 96 PHE A N 1
ATOM 736 C CA . PHE A 1 96 ? -2.502 17.359 1.037 1 96.81 96 PHE A CA 1
ATOM 737 C C . PHE A 1 96 ? -3.436 17.344 -0.169 1 96.81 96 PHE A C 1
ATOM 739 O O . PHE A 1 96 ? -3.605 18.359 -0.839 1 96.81 96 PHE A O 1
ATOM 746 N N . ARG A 1 97 ? -4.078 16.203 -0.401 1 94.5 97 ARG A N 1
ATOM 747 C CA . ARG A 1 97 ? -4.953 16.078 -1.56 1 94.5 97 ARG A CA 1
ATOM 748 C C . ARG A 1 97 ? -6.309 16.719 -1.301 1 94.5 97 ARG A C 1
ATOM 750 O O . ARG A 1 97 ? -7 17.125 -2.24 1 94.5 97 ARG A O 1
ATOM 757 N N . SER A 1 98 ? -6.727 16.734 -0.076 1 90.25 98 SER A N 1
ATOM 758 C CA . SER A 1 98 ? -8.008 17.312 0.305 1 90.25 98 SER A CA 1
ATOM 759 C C . SER A 1 98 ? -8 17.75 1.764 1 90.25 98 SER A C 1
ATOM 761 O O . SER A 1 98 ? -6.945 17.828 2.389 1 90.25 98 SER A O 1
ATOM 763 N N . ASP A 1 99 ? -9.195 18.109 2.176 1 91.75 99 ASP A N 1
ATOM 764 C CA . ASP A 1 99 ? -9.367 18.406 3.594 1 91.75 99 ASP A CA 1
ATOM 765 C C . ASP A 1 99 ? -9.688 17.156 4.391 1 91.75 99 ASP A C 1
ATOM 767 O O . ASP A 1 99 ? -9.828 16.062 3.82 1 91.75 99 ASP A O 1
ATOM 771 N N . VAL A 1 100 ? -9.602 17.328 5.703 1 94.25 100 VAL A N 1
ATOM 772 C CA . VAL A 1 100 ? -9.938 16.203 6.574 1 94.25 100 VAL A CA 1
ATOM 773 C C . VAL A 1 100 ? -11.367 15.75 6.301 1 94.25 100 VAL A C 1
ATOM 775 O O . VAL A 1 100 ? -12.281 16.578 6.184 1 94.25 100 VAL A O 1
ATOM 778 N N . VAL A 1 101 ? -11.5 14.5 6.102 1 90.94 101 VAL A N 1
ATOM 779 C CA . VAL A 1 101 ? -12.812 13.883 5.922 1 90.94 101 VAL A CA 1
ATOM 780 C C . VAL A 1 101 ? -13.211 13.133 7.195 1 90.94 101 VAL A C 1
ATOM 782 O O . VAL A 1 101 ? -12.391 12.438 7.793 1 90.94 101 VAL A O 1
ATOM 785 N N . THR A 1 102 ? -14.445 13.305 7.57 1 88.81 102 THR A N 1
ATOM 786 C CA . THR A 1 102 ? -14.953 12.648 8.766 1 88.81 102 THR A CA 1
ATOM 787 C C . THR A 1 102 ? -15.992 11.594 8.398 1 88.81 102 THR A C 1
ATOM 789 O O . THR A 1 102 ? -16.859 11.828 7.543 1 88.81 102 THR A O 1
ATOM 792 N N . GLY A 1 103 ? -15.781 10.406 8.914 1 81.5 103 GLY A N 1
ATOM 793 C CA . GLY A 1 103 ? -16.766 9.336 8.805 1 81.5 103 GLY A CA 1
ATOM 794 C C . GLY A 1 103 ? -17.016 8.633 10.117 1 81.5 103 GLY A C 1
ATOM 795 O O . GLY A 1 103 ? -16.438 8.984 11.148 1 81.5 103 GLY A O 1
ATOM 796 N N . PRO A 1 104 ? -17.922 7.656 10.055 1 80.5 104 PRO A N 1
ATOM 797 C CA . PRO A 1 104 ? -18.312 6.969 11.289 1 80.5 104 PRO A CA 1
ATOM 798 C C . PRO A 1 104 ? -17.125 6.293 11.984 1 80.5 104 PRO A C 1
ATOM 800 O O . PRO A 1 104 ? -17.094 6.191 13.211 1 80.5 104 PRO A O 1
ATOM 803 N N . GLY A 1 105 ? -16.172 5.945 11.25 1 86.81 105 GLY A N 1
ATOM 804 C CA . GLY A 1 105 ? -15.062 5.207 11.828 1 86.81 105 GLY A CA 1
ATOM 805 C C . GLY A 1 105 ? -13.945 6.105 12.32 1 86.81 105 GLY A C 1
ATOM 806 O O . GLY A 1 105 ? -13.047 5.656 13.031 1 86.81 105 GLY A O 1
ATOM 807 N N . GLY A 1 106 ? -14.016 7.395 11.914 1 93.19 106 GLY A N 1
ATOM 808 C CA . GLY A 1 106 ? -12.961 8.32 12.289 1 93.19 106 GLY A CA 1
ATOM 809 C C . GLY A 1 106 ? -12.742 9.414 11.258 1 93.19 106 GLY A C 1
ATOM 810 O O . GLY A 1 106 ? -13.664 9.773 10.516 1 93.19 106 GLY A O 1
ATOM 811 N N . ARG A 1 107 ? -11.633 10.062 11.406 1 95.19 107 ARG A N 1
ATOM 812 C CA . ARG A 1 107 ? -11.25 11.164 10.523 1 95.19 107 ARG A CA 1
ATOM 813 C C . ARG A 1 107 ? -9.984 10.82 9.734 1 95.19 107 ARG A C 1
ATOM 815 O O . ARG A 1 107 ? -9.094 10.148 10.258 1 95.19 107 ARG A O 1
ATOM 822 N N . GLN A 1 108 ? -10.016 11.242 8.539 1 95.31 108 GLN A N 1
ATOM 823 C CA . GLN A 1 108 ? -8.891 10.867 7.68 1 95.31 108 GLN A CA 1
ATOM 824 C C . GLN A 1 108 ? -8.492 12.023 6.758 1 95.31 108 GLN A C 1
ATOM 826 O O . GLN A 1 108 ? -9.312 12.891 6.453 1 95.31 108 GLN A O 1
ATOM 831 N N . ILE A 1 109 ? -7.273 12.023 6.301 1 96.5 109 ILE A N 1
ATOM 832 C CA . ILE A 1 109 ? -6.762 12.93 5.281 1 96.5 109 ILE A CA 1
ATOM 833 C C . ILE A 1 109 ? -5.574 12.289 4.566 1 96.5 109 ILE A C 1
ATOM 835 O O . ILE A 1 109 ? -4.82 11.523 5.168 1 96.5 109 ILE A O 1
ATOM 839 N N . VAL A 1 110 ? -5.461 12.578 3.232 1 97.5 110 VAL A N 1
ATOM 840 C CA . VAL A 1 110 ? -4.398 11.977 2.43 1 97.5 110 VAL A CA 1
ATOM 841 C C . VAL A 1 110 ? -3.379 13.047 2.045 1 97.5 110 VAL A C 1
ATOM 843 O O . VAL A 1 110 ? -3.748 14.125 1.578 1 97.5 110 VAL A O 1
ATOM 846 N N . LEU A 1 111 ? -2.139 12.797 2.336 1 98.19 111 LEU A N 1
ATOM 847 C CA . LEU A 1 111 ? -1.049 13.641 1.85 1 98.19 111 LEU A CA 1
ATOM 848 C C . LEU A 1 111 ? -0.225 12.906 0.798 1 98.19 111 LEU A C 1
ATOM 850 O O . LEU A 1 111 ? -0.383 11.695 0.611 1 98.19 111 LEU A O 1
ATOM 854 N N . ASP A 1 112 ? 0.61 13.641 0.088 1 97.94 112 ASP A N 1
ATOM 855 C CA . ASP A 1 112 ? 1.523 13.078 -0.9 1 97.94 112 ASP A CA 1
ATOM 856 C C . ASP A 1 112 ? 2.965 13.109 -0.397 1 97.94 112 ASP A C 1
ATOM 858 O O . ASP A 1 112 ? 3.412 14.117 0.155 1 97.94 112 ASP A O 1
ATOM 862 N N . ASP A 1 113 ? 3.668 11.992 -0.567 1 98.69 113 ASP A N 1
ATOM 863 C CA . ASP A 1 113 ? 5.117 12.062 -0.395 1 98.69 113 ASP A CA 1
ATOM 864 C C . ASP A 1 113 ? 5.773 12.766 -1.579 1 98.69 113 ASP A C 1
ATOM 866 O O . ASP A 1 113 ? 5.09 13.195 -2.51 1 98.69 113 ASP A O 1
ATOM 870 N N . PRO A 1 114 ? 7.109 12.945 -1.621 1 98.44 114 PRO A N 1
ATOM 871 C CA . PRO A 1 114 ? 7.75 13.75 -2.66 1 98.44 114 PRO A CA 1
ATOM 872 C C . PRO A 1 114 ? 7.523 13.195 -4.062 1 98.44 114 PRO A C 1
ATOM 874 O O . PRO A 1 114 ? 7.676 13.914 -5.051 1 98.44 114 PRO A O 1
ATOM 877 N N . ALA A 1 115 ? 7.223 11.906 -4.215 1 98.62 115 ALA A N 1
ATOM 878 C CA . ALA A 1 115 ? 7.02 11.273 -5.516 1 98.62 115 ALA A CA 1
ATOM 879 C C . ALA A 1 115 ? 5.535 11.219 -5.871 1 98.62 115 ALA A C 1
ATOM 881 O O . ALA A 1 115 ? 5.16 10.656 -6.906 1 98.62 115 ALA A O 1
ATOM 882 N N . GLY A 1 116 ? 4.637 11.719 -4.996 1 98 116 GLY A N 1
ATOM 883 C CA . GLY A 1 116 ? 3.205 11.719 -5.25 1 98 116 GLY A CA 1
ATOM 884 C C . GLY A 1 116 ? 2.506 10.477 -4.727 1 98 116 GLY A C 1
ATOM 885 O O . GLY A 1 116 ? 1.336 10.242 -5.035 1 98 116 GLY A O 1
ATOM 886 N N . ASN A 1 117 ? 3.201 9.641 -3.973 1 98.75 117 ASN A N 1
ATOM 887 C CA . ASN A 1 117 ? 2.555 8.492 -3.34 1 98.75 117 ASN A CA 1
ATOM 888 C C . ASN A 1 117 ? 1.67 8.922 -2.174 1 98.75 117 ASN A C 1
ATOM 890 O O . ASN A 1 117 ? 2.064 9.766 -1.369 1 98.75 117 ASN A O 1
ATOM 894 N N . PRO A 1 118 ? 0.535 8.359 -2.102 1 98.5 118 PRO A N 1
ATOM 895 C CA . PRO A 1 118 ? -0.396 8.766 -1.045 1 98.5 118 PRO A CA 1
ATOM 896 C C . PRO A 1 118 ? -0.076 8.117 0.302 1 98.5 118 PRO A C 1
ATOM 898 O O . PRO A 1 118 ? 0.321 6.953 0.353 1 98.5 118 PRO A O 1
ATOM 901 N N . VAL A 1 119 ? -0.175 8.859 1.344 1 98.75 119 VAL A N 1
ATOM 902 C CA . VAL A 1 119 ? -0.154 8.43 2.736 1 98.75 119 VAL A CA 1
ATOM 903 C C . VAL A 1 119 ? -1.392 8.953 3.461 1 98.75 119 VAL A C 1
ATOM 905 O O . VAL A 1 119 ? -1.685 10.148 3.412 1 98.75 119 VAL A O 1
ATOM 908 N N . GLU A 1 120 ? -2.102 8.078 4.074 1 98.38 120 GLU A N 1
ATOM 909 C CA . GLU A 1 120 ? -3.299 8.492 4.801 1 98.38 120 GLU A CA 1
ATOM 910 C C . GLU A 1 120 ? -3.021 8.625 6.293 1 98.38 120 GLU A C 1
ATOM 912 O O . GLU A 1 120 ? -2.475 7.707 6.91 1 98.38 120 GLU A O 1
ATOM 917 N N . LEU A 1 121 ? -3.301 9.781 6.855 1 97.81 121 LEU A N 1
ATOM 918 C CA . LEU A 1 121 ? -3.424 9.93 8.305 1 97.81 121 LEU A CA 1
ATOM 919 C C . LEU A 1 121 ? -4.836 9.594 8.766 1 97.81 121 LEU A C 1
ATOM 921 O O . LEU A 1 121 ? -5.816 10 8.133 1 97.81 121 LEU A O 1
ATOM 925 N N . PHE A 1 122 ? -4.93 8.859 9.828 1 96.69 122 PHE A N 1
ATOM 926 C CA . PHE A 1 122 ? -6.234 8.43 10.312 1 96.69 122 PHE A CA 1
ATOM 927 C C . PHE A 1 122 ? -6.309 8.547 11.836 1 96.69 122 PHE A C 1
ATOM 929 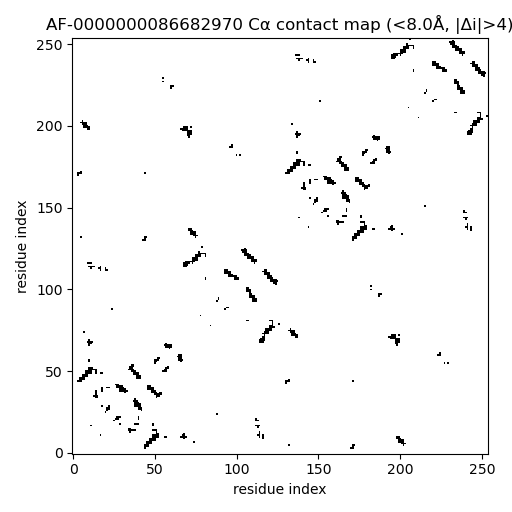O O . PHE A 1 122 ? -5.406 8.086 12.539 1 96.69 122 PHE A O 1
ATOM 936 N N . GLN A 1 123 ? -7.297 9.133 12.266 1 96.44 123 GLN A N 1
ATOM 937 C CA . GLN A 1 123 ? -7.641 9.18 13.68 1 96.44 123 GLN A CA 1
ATOM 938 C C . GLN A 1 123 ? -8.945 8.438 13.961 1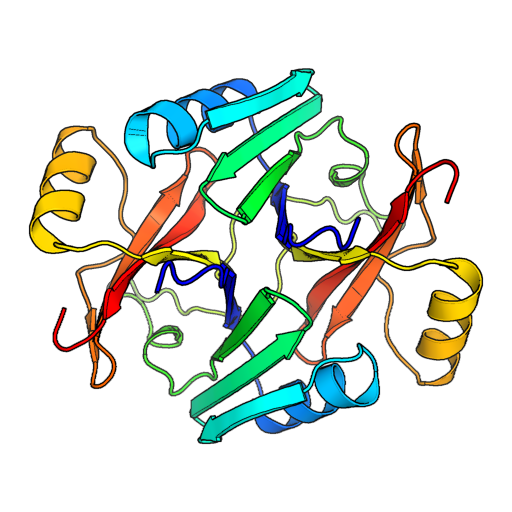 96.44 123 GLN A C 1
ATOM 940 O O . GLN A 1 123 ? -10.023 8.922 13.609 1 96.44 123 GLN A O 1
ATOM 945 N N . PRO A 1 124 ? -8.852 7.266 14.578 1 93.56 124 PRO A N 1
ATOM 946 C CA . PRO A 1 124 ? -10.094 6.547 14.883 1 93.56 124 PRO A CA 1
ATOM 947 C C . PRO A 1 124 ? -11.047 7.359 15.75 1 93.56 124 PRO A C 1
ATOM 949 O O . PRO A 1 124 ? -10.602 8.188 16.562 1 93.56 124 PRO A O 1
ATOM 95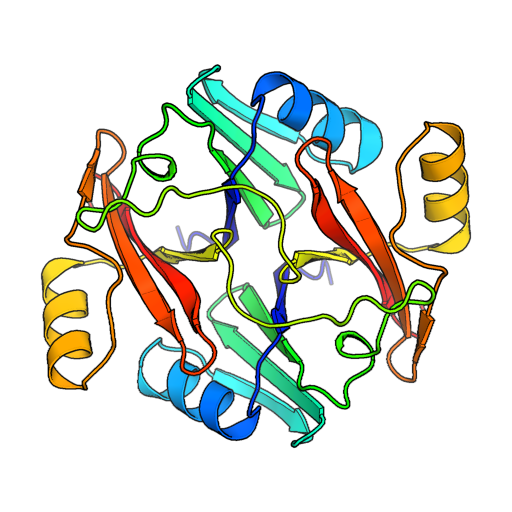2 N N . ALA A 1 125 ? -12.32 6.953 15.516 1 89 125 ALA A N 1
ATOM 953 C CA . ALA A 1 125 ? -13.312 7.598 16.375 1 89 125 ALA A CA 1
ATOM 954 C C . ALA A 1 125 ? -13.062 7.246 17.844 1 89 125 ALA A C 1
ATOM 956 O O . ALA A 1 125 ? -12.688 6.117 18.172 1 89 125 ALA A O 1
ATOM 957 N N . GLY A 1 126 ? -13.266 8.164 18.672 1 78.62 126 GLY A N 1
ATOM 958 C CA . GLY A 1 126 ? -13.148 7.949 20.094 1 78.62 126 GLY A CA 1
ATOM 959 C C . GLY A 1 126 ? -11.719 7.98 20.594 1 78.62 126 GLY A C 1
ATOM 960 O O . GLY A 1 126 ? -11.461 7.805 21.781 1 78.62 126 GLY A O 1
ATOM 961 N N . ALA A 1 127 ? -10.727 8.164 19.797 1 62.44 127 ALA A N 1
ATOM 962 C CA . ALA A 1 127 ? -9.344 8.32 20.25 1 62.44 127 ALA A CA 1
ATOM 963 C C . ALA A 1 127 ? -9.156 9.648 20.984 1 62.44 127 ALA A C 1
ATOM 965 O O . ALA A 1 127 ? -9.867 10.617 20.703 1 62.44 127 ALA A O 1
ATOM 966 N N . MET B 1 1 ? -2.721 -2.031 24.609 1 37.06 1 MET B N 1
ATOM 967 C CA . MET B 1 1 ? -2.449 -3.172 23.734 1 37.06 1 MET B CA 1
ATOM 968 C C . MET B 1 1 ? -1.866 -2.713 22.406 1 37.06 1 MET B C 1
ATOM 970 O O . MET B 1 1 ? -2.479 -1.909 21.688 1 37.06 1 MET B O 1
ATOM 974 N N . THR B 1 2 ? -0.566 -2.602 22.266 1 49.88 2 THR B N 1
ATOM 975 C CA . THR B 1 2 ? 0.144 -1.858 21.234 1 49.88 2 THR B CA 1
ATOM 976 C C . THR B 1 2 ? -0.267 -2.338 19.844 1 49.88 2 THR B C 1
ATOM 978 O O . THR B 1 2 ? -0.103 -3.516 19.516 1 49.88 2 THR B O 1
ATOM 981 N N . ASP B 1 3 ? -1.345 -1.971 19.344 1 65.12 3 ASP B N 1
ATOM 982 C CA . ASP B 1 3 ? -1.905 -2.334 18.047 1 65.12 3 ASP B CA 1
ATOM 983 C C . ASP B 1 3 ? -0.813 -2.414 16.984 1 65.12 3 ASP B C 1
ATOM 985 O O . ASP B 1 3 ? -0.194 -1.405 16.641 1 65.12 3 ASP B O 1
ATOM 989 N N . ASN B 1 4 ? -0.36 -3.654 16.766 1 86 4 ASN B N 1
ATOM 990 C CA . ASN B 1 4 ? 0.714 -4.098 15.883 1 86 4 ASN B CA 1
ATOM 991 C C . ASN B 1 4 ? 0.236 -4.23 14.445 1 86 4 ASN B C 1
ATOM 993 O O . ASN B 1 4 ? 0.965 -4.738 13.586 1 86 4 ASN B O 1
ATOM 997 N N . THR B 1 5 ? -0.96 -3.75 14.258 1 94.75 5 THR B N 1
ATOM 998 C CA . THR B 1 5 ? -1.558 -3.975 12.945 1 94.75 5 THR B CA 1
ATOM 999 C C . THR B 1 5 ? -1.136 -2.883 11.969 1 94.75 5 THR B C 1
ATOM 1001 O O . THR B 1 5 ? -1.079 -1.706 12.328 1 94.75 5 THR B O 1
ATOM 1004 N N . VAL B 1 6 ? -0.785 -3.301 10.781 1 97.69 6 VAL B N 1
ATOM 1005 C CA . VAL B 1 6 ? -0.5 -2.377 9.695 1 97.69 6 VAL B CA 1
ATOM 1006 C C . VAL B 1 6 ? -1.693 -2.316 8.742 1 97.69 6 VAL B C 1
ATOM 1008 O O . VAL B 1 6 ? -2.18 -3.352 8.281 1 97.69 6 VAL B O 1
ATOM 1011 N N . HIS B 1 7 ? -2.162 -1.118 8.461 1 97.75 7 HIS B N 1
ATOM 1012 C CA . HIS B 1 7 ? -3.299 -0.923 7.566 1 97.75 7 HIS B CA 1
ATOM 1013 C C . HIS B 1 7 ? -2.846 -0.419 6.203 1 97.75 7 HIS B C 1
ATOM 1015 O O . HIS B 1 7 ? -2.006 0.48 6.113 1 97.75 7 HIS B O 1
ATOM 1021 N N . VAL B 1 8 ? -3.328 -1.041 5.191 1 98.75 8 VAL B N 1
ATOM 1022 C CA . VAL B 1 8 ? -3.16 -0.594 3.812 1 98.75 8 VAL B CA 1
ATOM 1023 C C . VAL B 1 8 ? -4.52 -0.514 3.125 1 98.75 8 VAL B C 1
ATOM 1025 O O . VAL B 1 8 ? -5.332 -1.436 3.232 1 98.75 8 VAL B O 1
ATOM 1028 N N . ARG B 1 9 ? -4.777 0.574 2.469 1 98.5 9 ARG B N 1
ATOM 1029 C CA . ARG B 1 9 ? -6.047 0.714 1.761 1 98.5 9 ARG B CA 1
ATOM 1030 C C . ARG B 1 9 ? -5.859 0.525 0.259 1 98.5 9 ARG B C 1
ATOM 1032 O O . ARG B 1 9 ? -5.008 1.175 -0.352 1 98.5 9 ARG B O 1
ATOM 1039 N N . TYR B 1 10 ? -6.586 -0.394 -0.312 1 98.88 10 TYR B N 1
ATOM 1040 C CA . TYR B 1 10 ? -6.75 -0.567 -1.751 1 98.88 10 TYR B CA 1
ATOM 1041 C C . TYR B 1 10 ? -8.133 -0.106 -2.203 1 98.88 10 TYR B C 1
ATOM 1043 O O . TYR B 1 10 ? -9.148 -0.521 -1.638 1 98.88 10 TYR B O 1
ATOM 1051 N N . LEU B 1 11 ? -8.141 0.8 -3.184 1 98.56 11 LEU B N 1
ATOM 1052 C CA . LEU B 1 11 ? -9.391 1.054 -3.887 1 98.56 11 LEU B CA 1
ATOM 1053 C C . LEU B 1 11 ? -9.766 -0.127 -4.777 1 98.56 11 LEU B C 1
ATOM 1055 O O . LEU B 1 11 ? -8.906 -0.705 -5.441 1 98.56 11 LEU B O 1
ATOM 1059 N N . VAL B 1 12 ? -11 -0.474 -4.738 1 98.75 12 VAL B N 1
ATOM 1060 C CA . VAL B 1 12 ? -11.453 -1.587 -5.566 1 98.75 12 VAL B CA 1
ATOM 1061 C C . VAL B 1 12 ? -12.75 -1.207 -6.277 1 98.75 12 VAL B C 1
ATOM 1063 O O . VAL B 1 12 ? -13.469 -0.308 -5.836 1 98.75 12 VAL B O 1
ATOM 1066 N N . ASP B 1 13 ? -13.086 -1.919 -7.395 1 98.44 13 ASP B N 1
ATOM 1067 C CA . ASP B 1 13 ? -14.305 -1.667 -8.148 1 98.44 13 ASP B CA 1
ATOM 1068 C C . ASP B 1 13 ? -15.492 -2.404 -7.531 1 98.44 13 ASP B C 1
ATOM 1070 O O . ASP B 1 13 ? -16.625 -1.896 -7.539 1 98.44 13 ASP B O 1
ATOM 1074 N N . ASP B 1 14 ? -15.25 -3.598 -7.098 1 98.69 14 ASP B N 1
ATOM 1075 C CA . ASP B 1 14 ? -16.234 -4.516 -6.531 1 98.69 14 ASP B CA 1
ATOM 1076 C C . ASP B 1 14 ? -15.711 -5.168 -5.254 1 98.69 14 ASP B C 1
ATOM 1078 O O . ASP B 1 14 ? -14.859 -6.059 -5.309 1 98.69 14 ASP B O 1
ATOM 1082 N N . VAL B 1 15 ? -16.281 -4.777 -4.09 1 98.75 15 VAL B N 1
ATOM 1083 C CA . VAL B 1 15 ? -15.758 -5.164 -2.783 1 98.75 15 VAL B CA 1
ATOM 1084 C C . VAL B 1 15 ? -15.891 -6.676 -2.598 1 98.75 15 VAL B C 1
ATOM 1086 O O . VAL B 1 15 ? -14.961 -7.332 -2.125 1 98.75 15 VAL B O 1
ATOM 1089 N N . GLN B 1 16 ? -17.016 -7.184 -3.012 1 98.88 16 GLN B N 1
ATOM 1090 C CA . GLN B 1 16 ? -17.203 -8.617 -2.84 1 98.88 16 GLN B CA 1
ATOM 1091 C C . GLN B 1 16 ? -16.203 -9.406 -3.693 1 98.88 16 GLN B C 1
ATOM 1093 O O . GLN B 1 16 ? -15.656 -10.414 -3.244 1 98.88 16 GLN B O 1
ATOM 1098 N N . ALA B 1 17 ? -15.992 -9 -4.934 1 98.81 17 ALA B N 1
ATOM 1099 C CA . ALA B 1 17 ? -15.008 -9.656 -5.789 1 98.81 17 ALA B CA 1
ATOM 1100 C C . ALA B 1 17 ? -13.625 -9.617 -5.156 1 98.81 17 ALA B C 1
ATOM 1102 O O . ALA B 1 17 ? -12.859 -10.586 -5.25 1 98.81 17 ALA B O 1
ATOM 1103 N N . ALA B 1 18 ? -13.32 -8.508 -4.52 1 98.88 18 ALA B N 1
ATOM 1104 C CA . ALA B 1 18 ? -12.031 -8.383 -3.846 1 98.88 18 ALA B CA 1
ATOM 1105 C C . ALA B 1 18 ? -11.938 -9.336 -2.656 1 98.88 18 ALA B C 1
ATOM 1107 O O . ALA B 1 18 ? -10.938 -10.039 -2.492 1 98.88 18 ALA B O 1
ATOM 1108 N N . ILE B 1 19 ? -12.961 -9.336 -1.841 1 98.94 19 ILE B N 1
ATOM 1109 C CA . ILE B 1 19 ? -12.992 -10.266 -0.714 1 98.94 19 ILE B CA 1
ATOM 1110 C C . ILE B 1 19 ? -12.711 -11.68 -1.206 1 98.94 19 ILE B C 1
ATOM 1112 O O . ILE B 1 19 ? -11.828 -12.367 -0.683 1 98.94 19 ILE B O 1
ATOM 1116 N N . ASP B 1 20 ? -13.445 -12.094 -2.219 1 98.88 20 ASP B N 1
ATOM 1117 C CA . ASP B 1 20 ? -13.328 -13.445 -2.748 1 98.88 20 ASP B CA 1
ATOM 1118 C C . ASP B 1 20 ? -11.906 -13.727 -3.238 1 98.88 20 ASP B C 1
ATOM 1120 O O . ASP B 1 20 ? -11.344 -14.789 -2.961 1 98.88 20 ASP B O 1
ATOM 1124 N N . PHE B 1 21 ? -11.336 -12.828 -3.893 1 98.88 21 PHE B N 1
ATOM 1125 C CA . PHE B 1 21 ? -10 -12.992 -4.457 1 98.88 21 PHE B CA 1
ATOM 1126 C C . PHE B 1 21 ? -8.969 -13.188 -3.352 1 98.88 21 PHE B C 1
ATOM 1128 O O . PHE B 1 21 ? -8.203 -14.156 -3.377 1 98.88 21 PHE B O 1
ATOM 1135 N N . TYR B 1 22 ? -8.953 -12.32 -2.391 1 98.88 22 TYR B N 1
ATOM 1136 C CA . TYR B 1 22 ? -7.91 -12.328 -1.372 1 98.88 22 TYR B CA 1
ATOM 1137 C C . TYR B 1 22 ? -8.062 -13.516 -0.436 1 98.88 22 TYR B C 1
ATOM 1139 O O . TYR B 1 22 ? -7.07 -14.078 0.03 1 98.88 22 TYR B O 1
ATOM 1147 N N . THR B 1 23 ? -9.312 -13.906 -0.165 1 98.81 23 THR B N 1
ATOM 1148 C CA . THR B 1 23 ? -9.531 -15.008 0.768 1 98.81 23 THR B CA 1
ATOM 1149 C C . THR B 1 23 ? -9.344 -16.359 0.069 1 98.81 23 THR B C 1
ATOM 1151 O O . THR B 1 23 ? -8.898 -17.328 0.687 1 98.81 23 THR B O 1
ATOM 1154 N N . THR B 1 24 ? -9.633 -16.406 -1.205 1 98.62 24 THR B N 1
ATOM 1155 C CA . THR B 1 24 ? -9.516 -17.672 -1.934 1 98.62 24 THR B CA 1
ATOM 1156 C C . THR B 1 24 ? -8.07 -17.906 -2.359 1 98.62 24 THR B C 1
ATOM 1158 O O . THR B 1 24 ? -7.586 -19.047 -2.305 1 98.62 24 THR B O 1
ATOM 1161 N N . HIS B 1 25 ? -7.383 -16.859 -2.744 1 98.56 25 HIS B N 1
ATOM 1162 C CA . HIS B 1 25 ? -6.156 -17.109 -3.494 1 98.56 25 HIS B CA 1
ATOM 1163 C C . HIS B 1 25 ? -4.926 -16.719 -2.684 1 98.56 25 HIS B C 1
ATOM 1165 O O . HIS B 1 25 ? -3.818 -17.188 -2.953 1 98.56 25 HIS B O 1
ATOM 1171 N N . LEU B 1 26 ? -5.113 -15.812 -1.692 1 98.38 26 LEU B N 1
ATOM 1172 C CA . LEU B 1 26 ? -3.895 -15.195 -1.181 1 98.38 26 LEU B CA 1
ATOM 1173 C C . LEU B 1 26 ? -3.795 -15.359 0.332 1 98.38 26 LEU B C 1
ATOM 1175 O O . LEU B 1 26 ? -2.996 -14.688 0.984 1 98.38 26 LEU B O 1
ATOM 1179 N N . GLY B 1 27 ? -4.633 -16.156 0.94 1 97.81 27 GLY B N 1
ATOM 1180 C CA . GLY B 1 27 ? -4.477 -16.562 2.324 1 97.81 27 GLY B CA 1
ATOM 1181 C C . GLY B 1 27 ? -5.02 -15.562 3.318 1 97.81 27 GLY B C 1
ATOM 1182 O O . GLY B 1 27 ? -4.684 -15.609 4.504 1 97.81 27 GLY B O 1
ATOM 1183 N N . PHE B 1 28 ? -5.777 -14.641 2.83 1 98.56 28 PHE B N 1
ATOM 1184 C CA . PHE B 1 28 ? -6.41 -13.688 3.734 1 98.56 28 PHE B CA 1
ATOM 1185 C C . PHE B 1 28 ? -7.68 -14.273 4.34 1 98.56 28 PHE B C 1
ATOM 1187 O O . PHE B 1 28 ? -8.25 -15.227 3.797 1 98.56 28 PHE B O 1
ATOM 1194 N N . THR B 1 29 ? -8.062 -13.68 5.496 1 98.75 29 THR B N 1
ATOM 1195 C CA . THR B 1 29 ? -9.359 -13.953 6.102 1 98.75 29 THR B CA 1
ATOM 1196 C C . THR B 1 29 ? -10.18 -12.672 6.227 1 98.75 29 THR B C 1
ATOM 1198 O O . THR B 1 29 ? -9.625 -11.602 6.473 1 98.75 29 THR B O 1
ATOM 1201 N N . THR B 1 30 ? -11.508 -12.812 6.074 1 98.75 30 THR B N 1
ATOM 1202 C CA . THR B 1 30 ? -12.359 -11.641 6.203 1 98.75 30 THR B CA 1
ATOM 1203 C C . THR B 1 30 ? -12.445 -11.195 7.66 1 98.75 30 THR B C 1
ATOM 1205 O O . THR B 1 30 ? -12.648 -12.016 8.555 1 98.75 30 THR B O 1
ATOM 1208 N N . ASN B 1 31 ? -12.258 -9.945 7.938 1 98.5 31 ASN B N 1
ATOM 1209 C CA . ASN B 1 31 ? -12.453 -9.359 9.258 1 98.5 31 ASN B CA 1
ATOM 1210 C C . ASN B 1 31 ? -13.828 -8.695 9.383 1 98.5 31 ASN B C 1
ATOM 1212 O O . ASN B 1 31 ? -14.648 -9.102 10.203 1 98.5 31 ASN B O 1
ATOM 1216 N N . THR B 1 32 ? -14.156 -7.672 8.531 1 97.44 32 THR B N 1
ATOM 1217 C CA . THR B 1 32 ? -15.477 -7.066 8.383 1 97.44 32 THR B CA 1
ATOM 1218 C C . THR B 1 32 ? -15.852 -6.93 6.91 1 97.44 32 THR B C 1
ATOM 1220 O O . THR B 1 32 ? -14.977 -6.832 6.051 1 97.44 32 THR B O 1
ATOM 1223 N N . ALA B 1 33 ? -17.172 -6.957 6.645 1 98.19 33 ALA B N 1
ATOM 1224 C CA . ALA B 1 33 ? -17.656 -6.797 5.277 1 98.19 33 ALA B CA 1
ATOM 1225 C C . ALA B 1 33 ? -18.938 -5.965 5.238 1 98.19 33 ALA B C 1
ATOM 1227 O O . ALA B 1 33 ? -19.922 -6.312 5.879 1 98.19 33 ALA B O 1
ATOM 1228 N N . PHE B 1 34 ? -18.828 -4.895 4.539 1 96.19 34 PHE B N 1
ATOM 1229 C CA . PHE B 1 34 ? -19.969 -4.008 4.312 1 96.19 34 PHE B CA 1
ATOM 1230 C C . PHE B 1 34 ? -20.078 -3.635 2.838 1 96.19 34 PHE B C 1
ATOM 1232 O O . PHE B 1 34 ? -20.078 -2.453 2.49 1 96.19 34 PHE B O 1
ATOM 1239 N N . PRO B 1 35 ? -20.25 -4.602 1.949 1 96 35 PRO B N 1
ATOM 1240 C CA . PRO B 1 35 ? -20.422 -4.254 0.538 1 96 35 PRO B CA 1
ATOM 1241 C C . PRO B 1 35 ? -21.703 -3.451 0.283 1 96 35 PRO B C 1
ATOM 1243 O O . PRO B 1 35 ? -22.688 -3.619 0.997 1 96 35 PRO B O 1
ATOM 1246 N N . PRO B 1 36 ? -21.703 -2.629 -0.714 1 96.94 36 PRO B N 1
ATOM 1247 C CA . PRO B 1 36 ? -20.609 -2.504 -1.675 1 96.94 36 PRO B CA 1
ATOM 1248 C C . PRO B 1 36 ? -19.547 -1.505 -1.227 1 96.94 36 PRO B C 1
ATOM 1250 O O . PRO B 1 36 ? -18.578 -1.263 -1.95 1 96.94 36 PRO B O 1
ATOM 1253 N N . ALA B 1 37 ? -19.656 -0.982 -0.058 1 95.94 37 ALA B N 1
ATOM 1254 C CA . ALA B 1 37 ? -18.844 0.188 0.293 1 95.94 37 ALA B CA 1
ATOM 1255 C C . ALA B 1 37 ? -17.469 -0.222 0.778 1 95.94 37 ALA B C 1
ATOM 1257 O O . ALA B 1 37 ? -16.469 0.408 0.425 1 95.94 37 ALA B O 1
ATOM 1258 N N . PHE B 1 38 ? -17.469 -1.277 1.558 1 96.94 38 PHE B N 1
ATOM 1259 C CA . PHE B 1 38 ? -16.203 -1.466 2.27 1 96.94 38 PHE B CA 1
ATOM 1260 C C . PHE B 1 38 ? -16.109 -2.885 2.816 1 96.94 38 PHE B C 1
ATOM 1262 O O . PHE B 1 38 ? -17.109 -3.479 3.213 1 96.94 38 PHE B O 1
ATOM 1269 N N . ALA B 1 39 ? -14.906 -3.438 2.922 1 98.5 39 ALA B N 1
ATOM 1270 C CA . ALA B 1 39 ? -14.516 -4.602 3.713 1 98.5 39 ALA B CA 1
ATOM 1271 C C . ALA B 1 39 ? -13.047 -4.527 4.117 1 98.5 39 ALA B C 1
ATOM 1273 O O . ALA B 1 39 ? -12.297 -3.691 3.611 1 98.5 39 ALA B O 1
ATOM 1274 N N . ASP B 1 40 ? -12.703 -5.32 5.074 1 98.44 40 ASP B N 1
ATOM 1275 C CA . ASP B 1 40 ? -11.273 -5.512 5.32 1 98.44 40 ASP B CA 1
ATOM 1276 C C . ASP B 1 40 ? -10.953 -6.984 5.562 1 98.44 40 ASP B C 1
ATOM 1278 O O . ASP B 1 40 ? -11.797 -7.734 6.059 1 98.44 40 ASP B O 1
ATOM 1282 N N . VAL B 1 41 ? -9.766 -7.324 5.129 1 98.81 41 VAL B N 1
ATOM 1283 C CA . VAL B 1 41 ? -9.273 -8.695 5.258 1 98.81 41 VAL B CA 1
ATOM 1284 C C . VAL B 1 41 ? -7.918 -8.695 5.957 1 98.81 41 VAL B C 1
ATOM 1286 O O . VAL B 1 41 ? -7.199 -7.691 5.93 1 98.81 41 VAL B O 1
ATOM 1289 N N . LEU B 1 42 ? -7.613 -9.828 6.547 1 98.25 42 LEU B N 1
ATOM 1290 C CA . LEU B 1 42 ? -6.422 -9.914 7.383 1 98.25 42 LEU B CA 1
ATOM 1291 C C . LEU B 1 42 ? -5.496 -11.023 6.895 1 98.25 42 LEU B C 1
ATOM 1293 O O . LEU B 1 42 ? -5.961 -12.094 6.492 1 98.25 42 LEU B O 1
ATOM 1297 N N . ARG B 1 43 ? -4.242 -10.836 6.918 1 97.38 43 ARG B N 1
ATOM 1298 C CA . ARG B 1 43 ? -3.166 -11.805 6.762 1 97.38 43 ARG B CA 1
ATOM 1299 C C . ARG B 1 43 ? -1.963 -11.438 7.625 1 97.38 43 ARG B C 1
ATOM 1301 O O . ARG B 1 43 ? -1.213 -10.516 7.293 1 97.38 43 ARG B O 1
ATOM 1308 N N . GLY B 1 44 ? -1.742 -12.227 8.773 1 95.06 44 GLY B N 1
ATOM 1309 C CA . GLY B 1 44 ? -0.771 -11.789 9.766 1 95.06 44 GLY B CA 1
ATOM 1310 C C . GLY B 1 44 ? -1.085 -10.422 10.344 1 95.06 44 GLY B C 1
ATOM 1311 O O . GLY B 1 44 ? -2.205 -10.18 10.805 1 95.06 44 GLY B O 1
ATOM 1312 N N . ASN B 1 45 ? -0.112 -9.531 10.336 1 96.75 45 ASN B N 1
ATOM 1313 C CA . ASN B 1 45 ? -0.293 -8.195 10.883 1 96.75 45 ASN B CA 1
ATOM 1314 C C . ASN B 1 45 ? -0.832 -7.223 9.828 1 96.75 45 ASN B C 1
ATOM 1316 O O . ASN B 1 45 ? -1.033 -6.043 10.117 1 96.75 45 ASN B O 1
ATOM 1320 N N . LEU B 1 46 ? -1.04 -7.684 8.641 1 97.75 46 LEU B N 1
ATOM 1321 C CA . LEU B 1 46 ? -1.569 -6.828 7.586 1 97.75 46 LEU B CA 1
ATOM 1322 C C . LEU B 1 46 ? -3.094 -6.828 7.598 1 97.75 46 LEU B C 1
ATOM 1324 O O . LEU B 1 46 ? -3.721 -7.879 7.465 1 97.75 46 LEU B O 1
ATOM 1328 N N . ARG B 1 47 ? -3.66 -5.684 7.797 1 98.31 47 ARG B N 1
ATOM 1329 C CA . ARG B 1 47 ? -5.07 -5.418 7.547 1 98.31 47 ARG B CA 1
ATOM 1330 C C . ARG B 1 47 ? -5.258 -4.645 6.246 1 98.31 47 ARG B C 1
ATOM 1332 O O . ARG B 1 47 ? -4.922 -3.461 6.168 1 98.31 47 ARG B O 1
ATOM 1339 N N . LEU B 1 48 ? -5.754 -5.355 5.277 1 98.81 48 LEU B N 1
ATOM 1340 C CA . LEU B 1 48 ? -6.012 -4.742 3.979 1 98.81 48 LEU B CA 1
ATOM 1341 C C . LEU B 1 48 ? -7.43 -4.188 3.908 1 98.81 48 LEU B C 1
ATOM 1343 O O . LEU B 1 48 ? -8.398 -4.945 4.016 1 98.81 48 LEU B O 1
ATOM 1347 N N . LEU B 1 49 ? -7.516 -2.896 3.799 1 98.38 49 LEU B N 1
ATOM 1348 C CA . LEU B 1 49 ? -8.797 -2.209 3.674 1 98.38 49 LEU B CA 1
ATOM 1349 C C . LEU B 1 49 ? -9.242 -2.15 2.217 1 98.38 49 LEU B C 1
ATOM 1351 O O . LEU B 1 49 ? -8.562 -1.552 1.379 1 98.38 49 LEU B O 1
ATOM 1355 N N . LEU B 1 50 ? -10.297 -2.793 1.919 1 98.75 50 LEU B N 1
ATOM 1356 C CA . LEU B 1 50 ? -10.883 -2.84 0.582 1 98.75 50 LEU B CA 1
ATOM 1357 C C . LEU B 1 50 ? -12.008 -1.819 0.442 1 98.75 50 LEU B C 1
ATOM 1359 O O . LEU B 1 50 ? -13.117 -2.043 0.928 1 98.75 50 LEU B O 1
ATOM 1363 N N . SER B 1 51 ? -11.711 -0.746 -0.257 1 97.62 51 SER B N 1
ATOM 1364 C CA . SER B 1 51 ? -12.641 0.379 -0.321 1 97.62 51 SER B CA 1
ATOM 1365 C C . SER B 1 51 ? -13.297 0.475 -1.692 1 97.62 51 SER B C 1
ATOM 1367 O O . SER B 1 51 ? -12.617 0.671 -2.701 1 97.62 51 SER B O 1
ATOM 1369 N N . GLY B 1 52 ? -14.555 0.372 -1.691 1 97.56 52 GLY B N 1
ATOM 1370 C CA . GLY B 1 52 ? -15.312 0.521 -2.924 1 97.56 52 GLY B CA 1
ATOM 1371 C C . GLY B 1 52 ? -15.609 1.969 -3.271 1 97.56 52 GLY B C 1
ATOM 1372 O O . GLY B 1 52 ? -15.227 2.879 -2.535 1 97.56 52 GLY B O 1
ATOM 1373 N N . PRO B 1 53 ? -16.281 2.145 -4.453 1 95.56 53 PRO B N 1
ATOM 1374 C CA . PRO B 1 53 ? -16.516 3.506 -4.938 1 95.56 53 PRO B CA 1
ATOM 1375 C C . PRO B 1 53 ? -17.406 4.32 -4.004 1 95.56 53 PRO B C 1
ATOM 1377 O O . PRO B 1 53 ? -17.391 5.555 -4.043 1 95.56 53 PRO B O 1
ATOM 1380 N N . THR B 1 54 ? -18.219 3.674 -3.168 1 92.75 5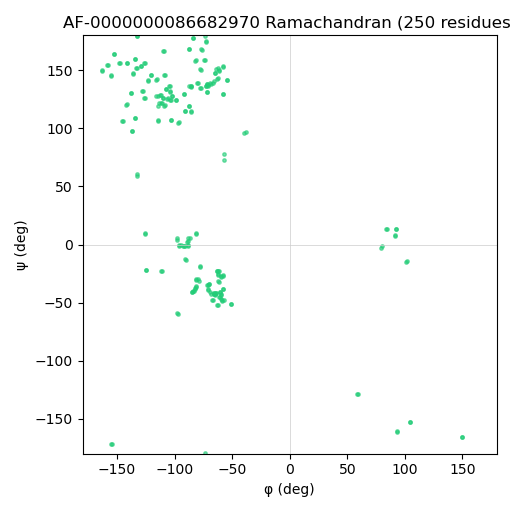4 THR B N 1
ATOM 1381 C CA . THR B 1 54 ? -19.156 4.398 -2.316 1 92.75 54 THR B CA 1
ATOM 1382 C C . THR B 1 54 ? -18.578 4.574 -0.912 1 92.75 54 THR B C 1
ATOM 1384 O O . THR B 1 54 ? -19.266 5.055 -0.011 1 92.75 54 THR B O 1
ATOM 1387 N N . SER B 1 55 ? -17.375 4.156 -0.723 1 92.88 55 SER B N 1
ATOM 1388 C CA . SER B 1 55 ? -16.703 4.379 0.556 1 92.88 55 SER B CA 1
ATOM 1389 C C . SER B 1 55 ? -16.234 5.82 0.688 1 92.88 55 SER B C 1
ATOM 1391 O O . SER B 1 55 ? -16.219 6.566 -0.293 1 92.88 55 SER B O 1
ATOM 1393 N N . SER B 1 56 ? -15.844 6.184 1.903 1 89.81 56 SER B N 1
ATOM 1394 C CA . SER B 1 56 ? -15.273 7.508 2.133 1 89.81 56 SER B CA 1
ATOM 1395 C C . SER B 1 56 ? -13.992 7.703 1.333 1 89.81 56 SER B C 1
ATOM 1397 O O . SER B 1 56 ? -13.727 8.805 0.835 1 89.81 56 SER B O 1
ATOM 1399 N N . ALA B 1 57 ? -13.227 6.68 1.097 1 92.19 57 ALA B N 1
ATOM 1400 C CA . ALA B 1 57 ? -11.961 6.762 0.376 1 92.19 57 ALA B CA 1
ATOM 1401 C C . ALA B 1 57 ? -12.195 6.867 -1.129 1 92.19 57 ALA B C 1
ATOM 1403 O O . ALA B 1 57 ? -11.281 7.227 -1.878 1 92.19 57 ALA B O 1
ATOM 1404 N N . GLY B 1 58 ? -13.344 6.484 -1.548 1 91.81 58 GLY B N 1
ATOM 1405 C CA . GLY B 1 58 ? -13.672 6.504 -2.965 1 91.81 58 GLY B CA 1
ATOM 1406 C C . GLY B 1 58 ? -14.312 7.805 -3.412 1 91.81 58 GLY B C 1
ATOM 1407 O O . GLY B 1 58 ? -14.617 7.98 -4.594 1 91.81 58 GLY B O 1
ATOM 1408 N N . ARG B 1 59 ? -14.492 8.68 -2.455 1 88.44 59 ARG B N 1
ATOM 1409 C CA . ARG B 1 59 ? -15.133 9.945 -2.777 1 88.44 59 ARG B CA 1
ATOM 1410 C C . ARG B 1 59 ? -14.234 10.812 -3.656 1 88.44 59 ARG B C 1
ATOM 1412 O O . ARG B 1 59 ? -13.023 10.891 -3.428 1 88.44 59 ARG B O 1
ATOM 1419 N N . PRO B 1 60 ? -14.875 11.438 -4.641 1 91.19 60 PRO B N 1
ATOM 1420 C CA . PRO B 1 60 ? -14.078 12.328 -5.496 1 91.19 60 PRO B CA 1
ATOM 1421 C C . PRO B 1 60 ? -13.445 13.477 -4.719 1 91.19 60 PRO B C 1
ATOM 1423 O O . PRO B 1 60 ? -14.031 13.969 -3.746 1 91.19 60 PRO B O 1
ATOM 1426 N N . MET B 1 61 ? -12.336 13.883 -5.211 1 89.5 61 MET B N 1
ATOM 1427 C CA . MET B 1 61 ? -11.656 15.039 -4.641 1 89.5 61 MET B CA 1
ATOM 1428 C C . MET B 1 61 ? -12.359 16.328 -5.039 1 89.5 61 MET B C 1
ATOM 1430 O O . MET B 1 61 ? -13.109 16.359 -6.02 1 89.5 61 MET B O 1
ATOM 1434 N N . PRO B 1 62 ? -12.094 17.406 -4.215 1 86.38 62 PRO B N 1
ATOM 1435 C CA . PRO B 1 62 ? -12.703 18.688 -4.547 1 86.38 62 PRO B CA 1
ATOM 1436 C C . PRO B 1 62 ? -12.328 19.172 -5.941 1 86.38 62 PRO B C 1
ATOM 1438 O O . PRO B 1 62 ? -13.102 19.891 -6.586 1 86.38 62 PRO B O 1
ATOM 1441 N N . ASP B 1 63 ? -11.234 18.781 -6.422 1 89.56 63 ASP B N 1
ATOM 1442 C CA . ASP B 1 63 ? -10.758 19.25 -7.715 1 89.56 63 ASP B CA 1
ATOM 1443 C C . ASP B 1 63 ? -11.281 18.375 -8.852 1 89.56 63 ASP B C 1
ATOM 1445 O O . ASP B 1 63 ? -10.891 18.547 -10.008 1 89.56 63 ASP B O 1
ATOM 1449 N N . GLY B 1 64 ? -12.062 17.438 -8.578 1 90.94 64 GLY B N 1
ATOM 1450 C CA . GLY B 1 64 ? -12.719 16.625 -9.586 1 90.94 64 GLY B CA 1
ATOM 1451 C C . GLY B 1 64 ? -12.047 15.273 -9.797 1 90.94 64 GLY B C 1
ATOM 1452 O O . GLY B 1 64 ? -12.625 14.383 -10.43 1 90.94 64 GLY B O 1
ATOM 1453 N N . ARG B 1 65 ? -10.836 15.117 -9.305 1 92.5 65 ARG B N 1
ATOM 1454 C CA . ARG B 1 65 ? -10.195 13.812 -9.414 1 92.5 65 ARG B CA 1
ATOM 1455 C C . ARG B 1 65 ? -10.922 12.766 -8.586 1 92.5 65 ARG B C 1
ATOM 1457 O O . ARG B 1 65 ? -11.398 13.062 -7.484 1 92.5 65 ARG B O 1
ATOM 1464 N N . ALA B 1 66 ? -11 11.562 -9.211 1 93.88 66 ALA B N 1
ATOM 1465 C CA . ALA B 1 66 ? -11.664 10.469 -8.492 1 93.88 66 ALA B CA 1
ATOM 1466 C C . ALA B 1 66 ? -10.68 9.336 -8.203 1 93.88 66 ALA B C 1
ATOM 1468 O O . ALA B 1 66 ? -10.008 8.844 -9.102 1 93.88 66 ALA B O 1
ATOM 1469 N N . PRO B 1 67 ? -10.656 8.977 -6.98 1 96.56 67 PRO B N 1
ATOM 1470 C CA . PRO B 1 67 ? -9.836 7.805 -6.664 1 96.56 67 PRO B CA 1
ATOM 1471 C C . PRO B 1 67 ? -10.203 6.582 -7.504 1 96.56 67 PRO B C 1
A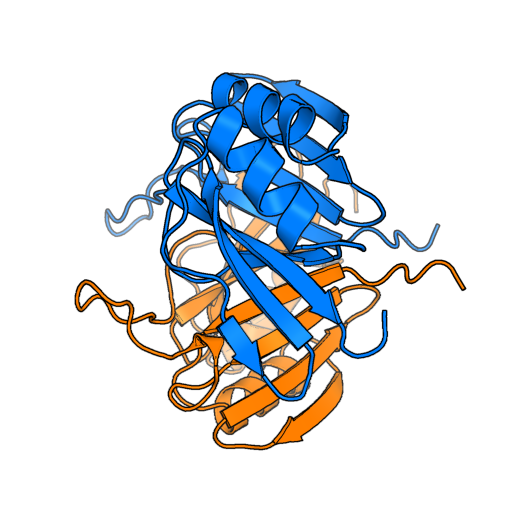TOM 1473 O O . PRO B 1 67 ? -11.375 6.387 -7.844 1 96.56 67 PRO B O 1
ATOM 1476 N N . HIS B 1 68 ? -9.203 5.871 -7.871 1 97.81 68 HIS B N 1
ATOM 1477 C CA . HIS B 1 68 ? -9.414 4.656 -8.648 1 97.81 68 HIS B CA 1
ATOM 1478 C C . HIS B 1 68 ? -8.352 3.609 -8.328 1 97.81 68 HIS B C 1
ATOM 1480 O O . HIS B 1 68 ? -7.262 3.945 -7.855 1 97.81 68 HIS B O 1
ATOM 1486 N N . PRO B 1 69 ? -8.711 2.322 -8.586 1 98.56 69 PRO B N 1
ATOM 1487 C CA . PRO B 1 69 ? -7.75 1.261 -8.281 1 98.56 69 PRO B CA 1
ATOM 1488 C C . PRO B 1 69 ? -6.578 1.226 -9.258 1 98.56 69 PRO B C 1
ATOM 1490 O O . PRO B 1 69 ? -6.547 1.998 -10.219 1 98.56 69 PRO B O 1
ATOM 1493 N N . GLY B 1 70 ? -5.598 0.349 -8.945 1 98.19 70 GLY B N 1
ATOM 1494 C CA . GLY B 1 70 ? -4.453 0.118 -9.812 1 98.19 70 GLY B CA 1
ATOM 1495 C C . GLY B 1 70 ? -3.18 0.77 -9.312 1 98.19 70 GLY B C 1
ATOM 1496 O O . GLY B 1 70 ? -2.949 0.841 -8.102 1 98.19 70 GLY B O 1
ATOM 1497 N N . GLY B 1 71 ? -2.264 1.087 -10.344 1 97.88 71 GLY B N 1
ATOM 1498 C CA . GLY B 1 71 ? -0.979 1.692 -10.023 1 97.88 71 GLY B CA 1
ATOM 1499 C C . GLY B 1 71 ? 0.135 0.676 -9.859 1 97.88 71 GLY B C 1
ATOM 1500 O O . GLY B 1 71 ? 0.051 -0.436 -10.383 1 97.88 71 GLY B O 1
ATOM 1501 N N . TRP B 1 72 ? 1.225 1.121 -9.188 1 98.06 72 TRP B N 1
ATOM 1502 C CA . TRP B 1 72 ? 2.422 0.288 -9.141 1 98.06 72 TRP B CA 1
ATOM 1503 C C . TRP B 1 72 ? 2.855 0.029 -7.707 1 98.06 72 TRP B C 1
ATOM 1505 O O . TRP B 1 72 ? 3.631 -0.892 -7.441 1 98.06 72 TRP B O 1
ATOM 1515 N N . ASN B 1 73 ? 2.432 0.911 -6.715 1 98.75 73 ASN B N 1
ATOM 1516 C CA . ASN B 1 73 ? 2.684 0.627 -5.305 1 98.75 73 ASN B CA 1
ATOM 1517 C C . ASN B 1 73 ? 1.928 -0.614 -4.84 1 98.75 73 ASN B C 1
ATOM 1519 O O . ASN B 1 73 ? 0.811 -0.872 -5.293 1 98.75 73 ASN B O 1
ATOM 1523 N N . ARG B 1 74 ? 2.555 -1.36 -3.865 1 98.75 74 ARG B N 1
ATOM 1524 C CA . ARG B 1 74 ? 1.939 -2.67 -3.672 1 98.75 74 ARG B CA 1
ATOM 1525 C C . ARG B 1 74 ? 2.264 -3.229 -2.289 1 98.75 74 ARG B C 1
ATOM 1527 O O . ARG B 1 74 ? 3.277 -2.865 -1.69 1 98.75 74 ARG B O 1
ATOM 1534 N N . ILE B 1 75 ? 1.374 -4.082 -1.833 1 98.69 75 ILE B N 1
ATOM 1535 C CA . ILE B 1 75 ? 1.687 -4.922 -0.683 1 98.69 75 ILE B CA 1
ATOM 1536 C C . ILE B 1 75 ? 2.588 -6.074 -1.117 1 98.69 75 ILE B C 1
ATOM 1538 O O . ILE B 1 75 ? 2.58 -6.473 -2.285 1 98.69 75 ILE B O 1
ATOM 1542 N N . HIS B 1 76 ? 3.359 -6.461 -0.189 1 96.69 76 HIS B N 1
ATOM 1543 C CA . HIS B 1 76 ? 4.352 -7.516 -0.368 1 96.69 76 HIS B CA 1
ATOM 1544 C C . HIS B 1 76 ? 4.016 -8.742 0.48 1 96.69 76 HIS B C 1
ATOM 1546 O O . HIS B 1 76 ? 3.916 -8.641 1.705 1 96.69 76 HIS B O 1
ATOM 1552 N N . LEU B 1 77 ? 3.807 -9.898 -0.196 1 97.19 77 LEU B N 1
ATOM 1553 C CA . LEU B 1 77 ? 3.502 -11.141 0.513 1 97.19 77 LEU B CA 1
ATOM 1554 C C . LEU B 1 77 ? 4.656 -12.125 0.4 1 97.19 77 LEU B C 1
ATOM 1556 O O . LEU B 1 77 ? 5 -12.562 -0.701 1 97.19 77 LEU B O 1
ATOM 1560 N N . LEU B 1 78 ? 5.164 -12.531 1.493 1 95.38 78 LEU B N 1
ATOM 1561 C CA . LEU B 1 78 ? 6.246 -13.508 1.514 1 95.38 78 LEU B CA 1
ATOM 1562 C C . LEU B 1 78 ? 5.711 -14.914 1.268 1 95.38 78 LEU B C 1
ATOM 1564 O O . LEU B 1 78 ? 4.668 -15.289 1.81 1 95.38 78 LEU B O 1
ATOM 1568 N N . VAL B 1 79 ? 6.414 -15.602 0.423 1 95.81 79 VAL B N 1
ATOM 1569 C CA . VAL B 1 79 ? 6.059 -16.984 0.155 1 95.81 79 VAL B CA 1
ATOM 1570 C C . VAL B 1 79 ? 7.297 -17.875 0.291 1 95.81 79 VAL B C 1
ATOM 1572 O O . VAL B 1 79 ? 8.422 -17.406 0.089 1 95.81 79 VAL B O 1
ATOM 1575 N N . ASP B 1 80 ? 7.086 -19.141 0.609 1 94.81 80 ASP B N 1
ATOM 1576 C CA . ASP B 1 80 ? 8.188 -20.078 0.792 1 94.81 80 ASP B CA 1
ATOM 1577 C C . ASP B 1 80 ? 8.688 -20.625 -0.549 1 94.81 80 ASP B C 1
ATOM 1579 O O . ASP B 1 80 ? 9.875 -20.906 -0.709 1 94.81 80 ASP B O 1
ATOM 1583 N N . ASP B 1 81 ? 7.809 -20.812 -1.441 1 96.62 81 ASP B N 1
ATOM 1584 C CA . ASP B 1 81 ? 8.078 -21.359 -2.768 1 96.62 81 ASP B CA 1
ATOM 1585 C C . ASP B 1 81 ? 7.328 -20.578 -3.846 1 96.62 81 ASP B C 1
ATOM 1587 O O . ASP B 1 81 ? 6.172 -20.891 -4.148 1 96.62 81 ASP B O 1
ATOM 1591 N N . ILE B 1 82 ? 8.055 -19.656 -4.453 1 97.56 82 ILE B N 1
ATOM 1592 C CA . ILE B 1 82 ? 7.406 -18.719 -5.359 1 97.56 82 ILE B CA 1
ATOM 1593 C C . ILE B 1 82 ? 6.961 -19.438 -6.629 1 97.56 82 ILE B C 1
ATOM 1595 O O . ILE B 1 82 ? 5.906 -19.141 -7.188 1 97.56 82 ILE B O 1
ATOM 1599 N N . ASP B 1 83 ? 7.727 -20.438 -7.066 1 97.44 83 ASP B N 1
ATOM 1600 C CA . ASP B 1 83 ? 7.352 -21.172 -8.266 1 97.44 83 ASP B CA 1
ATOM 1601 C C . ASP B 1 83 ? 6.055 -21.953 -8.055 1 97.44 83 ASP B C 1
ATOM 1603 O O . ASP B 1 83 ? 5.176 -21.953 -8.922 1 97.44 83 ASP B O 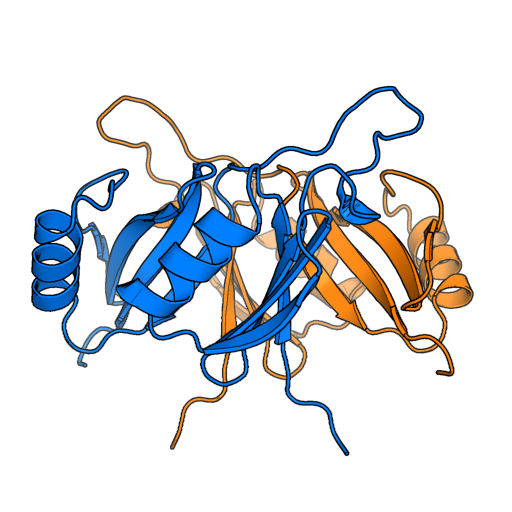1
ATOM 1607 N N . ALA B 1 84 ? 5.945 -22.562 -6.945 1 98.19 84 ALA B N 1
ATOM 1608 C CA . ALA B 1 84 ? 4.73 -23.312 -6.633 1 98.19 84 ALA B CA 1
ATOM 1609 C C . ALA B 1 84 ? 3.52 -22.391 -6.551 1 98.19 84 ALA B C 1
ATOM 1611 O O . ALA B 1 84 ? 2.447 -22.719 -7.062 1 98.19 84 ALA B O 1
ATOM 1612 N N . GLU B 1 85 ? 3.711 -21.234 -5.93 1 98.12 85 GLU B N 1
ATOM 1613 C CA . GLU B 1 85 ? 2.6 -20.297 -5.773 1 98.12 85 GLU B CA 1
ATOM 1614 C C . GLU B 1 85 ? 2.182 -19.719 -7.117 1 98.12 85 GLU B C 1
ATOM 1616 O O . GLU B 1 85 ? 0.988 -19.562 -7.395 1 98.12 85 GLU B O 1
ATOM 1621 N N . VAL B 1 86 ? 3.15 -19.359 -7.941 1 98.19 86 VAL B N 1
ATOM 1622 C CA . VAL B 1 86 ? 2.861 -18.812 -9.258 1 98.19 86 VAL B CA 1
ATOM 1623 C C . VAL B 1 86 ? 2.094 -19.828 -10.094 1 98.19 86 VAL B C 1
ATOM 1625 O O . VAL B 1 86 ? 1.088 -19.5 -10.727 1 98.19 86 VAL B O 1
ATOM 1628 N N . THR B 1 87 ? 2.566 -21.078 -10.062 1 98.25 87 THR B N 1
ATOM 1629 C CA . THR B 1 87 ? 1.887 -22.141 -10.797 1 98.25 87 THR B CA 1
ATOM 1630 C C . THR B 1 87 ? 0.445 -22.281 -10.32 1 98.25 87 THR B C 1
ATOM 1632 O O . THR B 1 87 ? -0.483 -22.312 -11.133 1 98.25 87 THR B O 1
ATOM 1635 N N . ARG B 1 88 ? 0.252 -22.344 -9.055 1 98.25 88 ARG B N 1
ATOM 1636 C CA . ARG B 1 88 ? -1.075 -22.484 -8.469 1 98.25 88 ARG B CA 1
ATOM 1637 C C . ARG B 1 88 ? -1.998 -21.359 -8.906 1 98.25 88 ARG B C 1
ATOM 1639 O O . ARG B 1 88 ? -3.133 -21.594 -9.32 1 98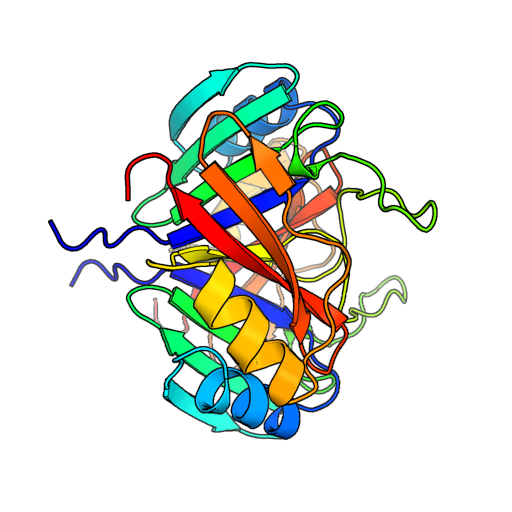.25 88 ARG B O 1
ATOM 1646 N N . LEU B 1 89 ? -1.52 -20.156 -8.82 1 98.56 89 LEU B N 1
ATOM 1647 C CA . LEU B 1 89 ? -2.334 -18.969 -9.102 1 98.56 89 LEU B CA 1
ATOM 1648 C C . LEU B 1 89 ? -2.619 -18.859 -10.594 1 98.56 89 LEU B C 1
ATOM 1650 O O . LEU B 1 89 ? -3.717 -18.453 -10.992 1 98.56 89 LEU B O 1
ATOM 1654 N N . ARG B 1 90 ? -1.646 -19.172 -11.398 1 97.56 90 ARG B N 1
ATOM 1655 C CA . ARG B 1 90 ? -1.886 -19.188 -12.844 1 97.56 90 ARG B CA 1
ATOM 1656 C C . ARG B 1 90 ? -2.971 -20.188 -13.211 1 97.56 90 ARG B C 1
ATOM 1658 O O . ARG B 1 90 ? -3.834 -19.906 -14.039 1 97.56 90 ARG B O 1
ATOM 1665 N N . ASP B 1 91 ? -2.928 -21.328 -12.578 1 98 91 ASP B N 1
ATOM 1666 C CA . ASP B 1 91 ? -3.916 -22.375 -12.828 1 98 91 ASP B CA 1
ATOM 1667 C C . ASP B 1 91 ? -5.32 -21.906 -12.461 1 98 91 ASP B C 1
ATOM 1669 O O . ASP B 1 91 ? -6.312 -22.422 -12.977 1 98 91 ASP B O 1
ATOM 1673 N N . LYS B 1 92 ? -5.344 -20.969 -11.57 1 97.88 92 LYS B N 1
ATOM 1674 C CA . LYS B 1 92 ? -6.629 -20.453 -11.117 1 97.88 92 LYS B CA 1
ATOM 1675 C C . LYS B 1 92 ? -7.031 -19.219 -11.914 1 97.88 92 LYS B C 1
ATOM 1677 O O . LYS B 1 92 ? -8.031 -18.562 -11.609 1 97.88 92 LYS B O 1
ATOM 1682 N N . GLY B 1 93 ? -6.195 -18.812 -12.844 1 97.12 93 GLY B N 1
ATOM 1683 C CA . GLY B 1 93 ? -6.551 -17.734 -13.75 1 97.12 93 GLY B CA 1
ATOM 1684 C C . GLY B 1 93 ? -6.105 -16.375 -13.258 1 97.12 93 GLY B C 1
ATOM 1685 O O . GLY B 1 93 ? -6.535 -15.344 -13.781 1 97.12 93 GLY B O 1
ATOM 1686 N N . VAL B 1 94 ? -5.262 -16.344 -12.281 1 97.69 94 VAL B N 1
ATOM 1687 C CA . VAL B 1 94 ? -4.75 -15.07 -11.781 1 97.69 94 VAL B CA 1
ATOM 1688 C C . VAL B 1 94 ? -3.787 -14.469 -12.805 1 97.69 94 VAL B C 1
ATOM 1690 O O . VAL B 1 94 ? -2.959 -15.18 -13.383 1 97.69 94 VAL B O 1
ATOM 1693 N N . VAL B 1 95 ? -3.92 -13.156 -12.992 1 95.19 95 VAL B N 1
ATOM 1694 C CA . VAL B 1 95 ? -3.139 -12.43 -13.992 1 95.19 95 VAL B CA 1
ATOM 1695 C C . VAL B 1 95 ? -1.856 -11.898 -13.359 1 95.19 95 VAL B C 1
ATOM 1697 O O . VAL B 1 95 ? -1.897 -11.266 -12.297 1 95.19 95 VAL B O 1
ATOM 1700 N N . PHE B 1 96 ? -0.734 -12.172 -14.023 1 96.94 96 PHE B N 1
ATOM 1701 C CA . PHE B 1 96 ? 0.559 -11.648 -13.602 1 96.94 96 PHE B CA 1
ATOM 1702 C C . PHE B 1 96 ? 1.052 -10.578 -14.57 1 96.94 96 PHE B C 1
ATOM 1704 O O . PHE B 1 96 ? 0.849 -10.695 -15.781 1 96.94 96 PHE B O 1
ATOM 1711 N N . ARG B 1 97 ? 1.748 -9.586 -14.039 1 94.69 97 ARG B N 1
ATOM 1712 C CA . ARG B 1 97 ? 2.225 -8.484 -14.875 1 94.69 97 ARG B CA 1
ATOM 1713 C C . ARG B 1 97 ? 3.471 -8.891 -15.648 1 94.69 97 ARG B C 1
ATOM 1715 O O . ARG B 1 97 ? 3.758 -8.328 -16.703 1 94.69 97 ARG B O 1
ATOM 1722 N N . SER B 1 98 ? 4.262 -9.75 -15.094 1 90.44 98 SER B N 1
ATOM 1723 C CA . SER B 1 98 ? 5.492 -10.219 -15.727 1 90.44 98 SER B CA 1
ATOM 1724 C C . SER B 1 98 ? 5.879 -11.602 -15.219 1 90.44 98 SER B C 1
ATOM 1726 O O . SER B 1 98 ? 5.078 -12.281 -14.578 1 90.44 98 SER B O 1
ATOM 1728 N N . ASP B 1 99 ? 7.066 -11.961 -15.633 1 91.81 99 ASP B N 1
ATOM 1729 C CA . ASP B 1 99 ? 7.629 -13.195 -15.102 1 91.81 99 ASP B CA 1
ATOM 1730 C C . ASP B 1 99 ? 8.383 -12.945 -13.797 1 91.81 99 ASP B C 1
ATOM 1732 O O . ASP B 1 99 ? 8.492 -11.805 -13.352 1 91.81 99 ASP B O 1
ATOM 1736 N N . VAL B 1 100 ? 8.695 -14.078 -13.164 1 94.31 100 VAL B N 1
ATOM 1737 C CA . VAL B 1 100 ? 9.461 -13.969 -11.922 1 94.31 100 VAL B CA 1
ATOM 1738 C C . VAL B 1 100 ? 10.773 -13.242 -12.18 1 94.31 100 VAL B C 1
ATOM 1740 O O . VAL B 1 100 ? 11.469 -13.531 -13.156 1 94.31 100 VAL B O 1
ATOM 1743 N N . VAL B 1 101 ? 11.023 -12.273 -11.391 1 91.19 101 VAL B N 1
ATOM 1744 C CA . VAL B 1 101 ? 12.281 -11.539 -11.438 1 91.19 101 VAL B CA 1
ATOM 1745 C C . VAL B 1 101 ? 13.172 -11.969 -10.273 1 91.19 101 VAL B C 1
ATOM 1747 O O . VAL B 1 101 ? 12.703 -12.102 -9.141 1 91.19 101 VAL B O 1
ATOM 1750 N N . THR B 1 102 ? 14.422 -12.164 -10.578 1 88.88 102 THR B N 1
ATOM 1751 C CA . THR B 1 102 ? 15.383 -12.562 -9.562 1 88.88 102 THR B CA 1
ATOM 1752 C C . THR B 1 102 ? 16.391 -11.445 -9.289 1 88.88 102 THR B C 1
ATOM 1754 O O . THR B 1 102 ? 16.875 -10.812 -10.227 1 88.88 102 THR B O 1
ATOM 1757 N N . GLY B 1 103 ? 16.531 -11.125 -8.031 1 81.5 103 GLY B N 1
ATOM 1758 C CA . GLY B 1 103 ? 17.562 -10.203 -7.586 1 81.5 103 GLY B CA 1
ATOM 1759 C C . GLY B 1 103 ? 18.344 -10.703 -6.383 1 81.5 103 GLY B C 1
ATOM 1760 O O . GLY B 1 103 ? 18.078 -11.805 -5.895 1 81.5 103 GLY B O 1
ATOM 1761 N N . PRO B 1 104 ? 19.297 -9.891 -5.957 1 80.62 104 PRO B N 1
ATOM 1762 C CA . PRO B 1 104 ? 20.156 -10.32 -4.855 1 80.62 104 PRO B CA 1
ATOM 1763 C C . PRO B 1 104 ? 19.375 -10.609 -3.576 1 80.62 104 PRO B C 1
ATOM 1765 O O . PRO B 1 104 ? 19.766 -11.484 -2.793 1 80.62 104 PRO B O 1
ATOM 1768 N N . GLY B 1 105 ? 18.312 -9.984 -3.418 1 87.06 105 GLY B N 1
ATOM 1769 C CA . GLY B 1 105 ? 17.562 -10.141 -2.178 1 87.06 105 GLY B CA 1
ATOM 1770 C C . GLY B 1 105 ? 16.547 -11.273 -2.227 1 87.06 105 GLY B C 1
ATOM 1771 O O . GLY B 1 105 ? 16.016 -11.68 -1.193 1 87.06 105 GLY B O 1
ATOM 1772 N N . GLY B 1 106 ? 16.297 -11.758 -3.463 1 93.25 106 GLY B N 1
ATOM 1773 C CA . GLY B 1 106 ? 15.289 -12.805 -3.633 1 93.25 106 GLY B CA 1
ATOM 1774 C C . GLY B 1 106 ? 14.594 -12.75 -4.977 1 93.25 106 GLY B C 1
ATOM 1775 O O . GLY B 1 106 ? 15.164 -12.266 -5.957 1 93.25 106 GLY B O 1
ATOM 1776 N N . ARG B 1 107 ? 13.516 -13.453 -5.047 1 95.25 107 ARG B N 1
ATOM 1777 C CA . ARG B 1 107 ? 12.711 -13.539 -6.262 1 95.25 107 ARG B CA 1
ATOM 1778 C C . ARG B 1 107 ? 11.336 -12.93 -6.047 1 95.25 107 ARG B C 1
ATOM 1780 O O . ARG B 1 107 ? 10.758 -13.031 -4.961 1 95.25 107 ARG B O 1
ATOM 1787 N N . GLN B 1 108 ? 10.906 -12.289 -7.066 1 95.5 108 GLN B N 1
ATOM 1788 C CA . GLN B 1 108 ? 9.641 -11.578 -6.918 1 95.5 108 GLN B CA 1
ATOM 1789 C C . GLN B 1 108 ? 8.797 -11.68 -8.188 1 95.5 108 GLN B C 1
ATOM 1791 O O . GLN B 1 108 ? 9.336 -11.875 -9.281 1 95.5 108 GLN B O 1
ATOM 1796 N N . ILE B 1 109 ? 7.512 -11.523 -8.062 1 96.62 109 ILE B N 1
ATOM 1797 C CA . ILE B 1 109 ? 6.574 -11.398 -9.172 1 96.62 109 ILE B CA 1
ATOM 1798 C C . ILE B 1 109 ? 5.332 -10.633 -8.711 1 96.62 109 ILE B C 1
ATOM 1800 O O . ILE B 1 109 ? 4.934 -10.719 -7.551 1 96.62 109 ILE B O 1
ATOM 1804 N N . VAL B 1 110 ? 4.762 -9.828 -9.656 1 97.56 110 VAL B N 1
ATOM 1805 C CA . VAL B 1 110 ? 3.6 -9.008 -9.32 1 97.56 110 VAL B CA 1
ATOM 1806 C C . VAL B 1 110 ? 2.361 -9.547 -10.031 1 97.56 110 VAL B C 1
ATOM 1808 O O . VAL B 1 110 ? 2.398 -9.812 -11.234 1 97.56 110 VAL B O 1
ATOM 1811 N N . LEU B 1 111 ? 1.335 -9.805 -9.289 1 98.19 111 LEU B N 1
ATOM 1812 C CA . LEU B 1 111 ? 0.034 -10.133 -9.859 1 98.19 111 LEU B CA 1
ATOM 1813 C C . LEU B 1 111 ? -0.958 -9 -9.648 1 98.19 111 LEU B C 1
ATOM 1815 O O . LEU B 1 111 ? -0.683 -8.062 -8.891 1 98.19 111 LEU B O 1
ATOM 1819 N N . ASP B 1 112 ? -2.084 -9.047 -10.352 1 98 112 ASP B N 1
ATOM 1820 C CA . ASP B 1 112 ? -3.164 -8.078 -10.203 1 98 112 ASP B CA 1
ATOM 1821 C C . ASP B 1 112 ? -4.363 -8.703 -9.484 1 98 112 ASP B C 1
ATOM 1823 O O . ASP B 1 112 ? -4.766 -9.82 -9.797 1 98 112 ASP B O 1
ATOM 1827 N N . ASP B 1 113 ? -4.898 -7.973 -8.516 1 98.69 113 ASP B N 1
ATOM 1828 C CA . ASP B 1 113 ? -6.215 -8.375 -8.023 1 98.69 113 ASP B CA 1
ATOM 1829 C C . ASP B 1 113 ? -7.309 -8.023 -9.023 1 98.69 113 ASP B C 1
ATOM 1831 O O . ASP B 1 113 ? -7.027 -7.48 -10.094 1 98.69 113 ASP B O 1
ATOM 1835 N N . PRO B 1 114 ? -8.594 -8.305 -8.758 1 98.5 114 PRO B N 1
ATOM 1836 C CA . PRO B 1 114 ? -9.648 -8.125 -9.766 1 98.5 114 PRO B CA 1
ATOM 1837 C C . PRO B 1 114 ? -9.789 -6.668 -10.211 1 98.5 114 PRO B C 1
ATOM 1839 O O . PRO B 1 114 ? -10.344 -6.398 -11.281 1 98.5 114 PRO B O 1
ATOM 1842 N N . ALA B 1 115 ? -9.367 -5.691 -9.422 1 98.62 115 ALA B N 1
ATOM 1843 C CA . ALA B 1 115 ? -9.492 -4.273 -9.742 1 98.62 115 ALA B CA 1
ATOM 1844 C C . ALA B 1 115 ? -8.203 -3.74 -10.375 1 98.62 115 ALA B C 1
ATOM 1846 O O . ALA B 1 115 ? -8.094 -2.545 -10.656 1 98.62 115 ALA B O 1
ATOM 1847 N N . GLY B 1 116 ? -7.156 -4.59 -10.531 1 98.06 116 GLY B N 1
ATOM 1848 C CA . GLY B 1 116 ? -5.898 -4.172 -11.125 1 98.06 116 GLY B CA 1
ATOM 1849 C C . GLY B 1 116 ? -4.891 -3.682 -10.102 1 98.06 116 GLY B C 1
ATOM 1850 O O . GLY B 1 116 ? -3.854 -3.121 -10.461 1 98.06 116 GLY B O 1
ATOM 1851 N N . ASN B 1 117 ? -5.18 -3.824 -8.82 1 98.75 117 ASN B N 1
ATOM 1852 C CA . ASN B 1 117 ? -4.203 -3.484 -7.789 1 98.75 117 ASN B CA 1
ATOM 1853 C C . ASN B 1 117 ? -3.07 -4.504 -7.73 1 98.75 117 ASN B C 1
ATOM 1855 O O . ASN B 1 117 ? -3.312 -5.711 -7.797 1 98.75 117 ASN B O 1
ATOM 1859 N N . PRO B 1 118 ? -1.898 -4.031 -7.617 1 98.56 118 PRO B N 1
ATOM 1860 C CA . PRO B 1 118 ? -0.754 -4.945 -7.613 1 98.56 118 PRO B CA 1
ATOM 1861 C C . PRO B 1 118 ? -0.532 -5.609 -6.254 1 98.56 118 PRO B C 1
ATOM 1863 O O . PRO B 1 118 ? -0.713 -4.969 -5.215 1 98.56 118 PRO B O 1
ATOM 1866 N N . VAL B 1 119 ? -0.219 -6.863 -6.254 1 98.75 119 VAL B N 1
ATOM 1867 C CA . VAL B 1 119 ? 0.264 -7.648 -5.125 1 98.75 119 VAL B CA 1
ATOM 1868 C C . VAL B 1 119 ? 1.571 -8.344 -5.496 1 98.75 119 VAL B C 1
ATOM 1870 O O . VAL B 1 119 ? 1.648 -9.023 -6.52 1 98.75 119 VAL B O 1
ATOM 1873 N N . GLU B 1 120 ? 2.562 -8.133 -4.703 1 98.38 120 GLU B N 1
ATOM 1874 C CA . GLU B 1 120 ? 3.852 -8.766 -4.984 1 98.38 120 GLU B CA 1
ATOM 1875 C C . GLU B 1 120 ? 4.043 -10.023 -4.145 1 98.38 120 GLU B C 1
ATOM 1877 O O . GLU B 1 120 ? 3.859 -10 -2.926 1 98.38 120 GLU B O 1
ATOM 1882 N N . LEU B 1 121 ? 4.305 -11.148 -4.785 1 97.81 121 LEU B N 1
ATOM 1883 C CA . LEU B 1 121 ? 4.859 -12.312 -4.109 1 97.81 121 LEU B CA 1
ATOM 1884 C C . LEU B 1 121 ? 6.379 -12.234 -4.043 1 97.81 121 LEU B C 1
ATOM 1886 O O . LEU B 1 121 ? 7.031 -11.867 -5.023 1 97.81 121 LEU B O 1
ATOM 1890 N N . PHE B 1 122 ? 6.91 -12.555 -2.914 1 96.69 122 PHE B N 1
ATOM 1891 C CA . PHE B 1 122 ? 8.352 -12.453 -2.725 1 96.69 122 PHE B CA 1
ATOM 1892 C C . PHE B 1 122 ? 8.891 -13.664 -1.966 1 96.69 122 PHE B C 1
ATOM 1894 O O . PHE B 1 122 ? 8.336 -14.047 -0.931 1 96.69 122 PHE B O 1
ATOM 1901 N N . GLN B 1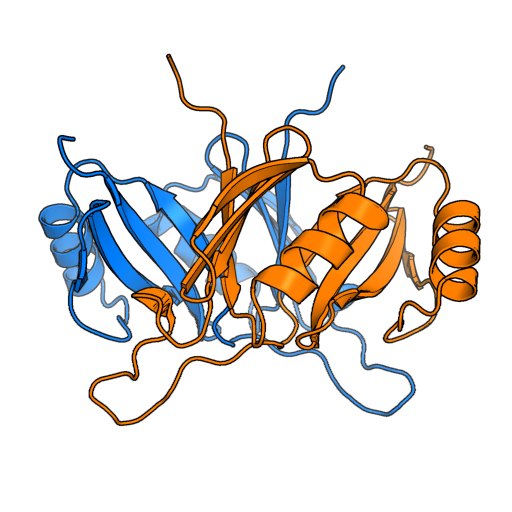 123 ? 9.867 -14.211 -2.473 1 96.44 123 GLN B N 1
ATOM 1902 C CA . GLN B 1 123 ? 10.633 -15.258 -1.811 1 96.44 123 GLN B CA 1
ATOM 1903 C C . GLN B 1 123 ? 12.047 -14.797 -1.5 1 96.44 123 GLN B C 1
ATOM 1905 O O . GLN B 1 123 ? 12.875 -14.664 -2.404 1 96.44 123 GLN B O 1
ATOM 1910 N N . PRO B 1 124 ? 12.336 -14.531 -0.232 1 93.69 124 PRO B N 1
ATOM 1911 C CA . PRO B 1 124 ? 13.695 -14.117 0.099 1 93.69 124 PRO B CA 1
ATOM 1912 C C . PRO B 1 124 ? 14.75 -15.141 -0.323 1 93.69 124 PRO B C 1
ATOM 1914 O O . PRO B 1 124 ? 14.469 -16.344 -0.349 1 93.69 124 PRO B O 1
ATOM 1917 N N . ALA B 1 125 ? 15.93 -14.5 -0.557 1 89 125 ALA B N 1
ATOM 1918 C CA . ALA B 1 125 ? 17.031 -15.406 -0.863 1 89 125 ALA B CA 1
ATOM 1919 C C . ALA B 1 125 ? 17.312 -16.328 0.313 1 89 125 ALA B C 1
ATOM 1921 O O . ALA B 1 125 ? 17.234 -15.922 1.473 1 89 125 ALA B O 1
ATOM 1922 N N . GLY B 1 126 ? 17.641 -17.5 0.006 1 78.81 126 GLY B N 1
ATOM 1923 C CA . GLY B 1 126 ? 18.016 -18.469 1.023 1 78.81 126 GLY B CA 1
ATOM 1924 C C . GLY B 1 126 ? 16.828 -19.094 1.733 1 78.81 126 GLY B C 1
ATOM 1925 O O . GLY B 1 126 ? 17 -19.938 2.615 1 78.81 126 GLY B O 1
ATOM 1926 N N . ALA B 1 127 ? 15.617 -18.719 1.473 1 62.81 127 ALA B N 1
ATOM 1927 C CA . ALA B 1 127 ? 14.445 -19.375 2.051 1 62.81 127 ALA B CA 1
ATOM 1928 C C . ALA B 1 127 ? 14.297 -20.812 1.523 1 62.81 127 ALA B C 1
ATOM 1930 O O . ALA B 1 127 ? 14.711 -21.109 0.398 1 62.81 127 ALA B O 1
#

InterPro domains:
  IPR004360 Glyoxalase/fosfomycin resistance/dioxygenase domain [PF00903] (6-121)
  IPR018146 Glyoxalase I, conserved site [PS00934] (7-28)
  IPR029068 Glyoxalase/Bleomycin resistance protein/Dihydroxybiphenyl dioxygenase [G3DSA:3.10.180.10] (5-124)
  IPR029068 Glyoxalase/Bleomycin resistance protein/Dihydroxybiphenyl dioxygenase [SSF54593] (5-124)
  IPR037523 Vicinal oxygen chelate (VOC), core domain [PS51819] (4-124)
  IPR051785 Methylmalonyl-CoA/ethylmalonyl-CoA epimerase [PTHR43048] (3-124)

Solvent-accessible surface area (backbone atoms only — not comparable to full-atom values): 13380 Å² total; per-residue (Å²): 128,85,77,58,62,36,42,35,39,39,40,30,78,46,29,62,62,45,52,51,48,39,42,72,73,66,68,28,41,82,73,50,78,47,70,63,25,30,32,31,32,33,48,89,35,32,36,41,34,34,31,3,62,76,20,86,79,26,46,60,39,92,87,67,52,59,55,51,47,27,64,54,39,26,47,51,43,80,42,84,50,54,67,62,50,50,53,54,39,48,76,71,65,52,50,58,75,57,67,78,43,78,53,91,67,22,35,34,35,40,33,42,49,94,50,45,32,36,39,30,43,31,22,55,58,91,102,127,84,78,58,64,36,42,34,39,39,41,30,79,49,28,63,61,44,51,51,47,38,42,71,74,66,69,27,42,83,74,52,79,47,71,63,24,29,32,31,32,34,50,90,36,34,36,42,34,34,31,3,62,75,20,83,78,26,46,60,40,92,84,66,52,61,56,50,49,28,64,56,39,26,47,50,42,78,42,83,49,54,68,60,51,51,53,55,40,46,76,71,66,52,50,58,75,58,69,78,43,79,52,92,68,21,37,34,36,41,30,40,48,95,50,44,32,36,40,29,45,33,22,54,58,91,103

Organism: NCBI:txid175570

pLDDT: mean 94.66, std 8.67, range [36.12, 98.94]

Radius of gyration: 17.4 Å; Cα contacts (8 Å, |Δi|>4): 601; chains: 2; bounding box: 42×48×46 Å